Protein AF-A0A1E3QYA3-F1 (afdb_monomer)

Secondary structure (DSSP, 8-state):
-----------TT-PPPPHHHHHHHHHHHHHHHS-S-HHHHHH--S---TTS--S-HHHHHHHHHHHHHHHHHHHHHTTSSS-----HHHHHHHHHHHHHHHHHHS---EEEETTEEEES--SS--HHHHHHHHHHHHTTSPPTTHHHHHHHH-TTTT--TT--HHHHHHHHHHHHHHHHHHHHHHHHHHTS-TT---GGGHHHHHHHHHHHSPPP---BTTB---HHHHHHHHHHHHHHHHHIIIII-GGGTT--HHHHHSTT-HHHHHHH-SSSS----TT----HHHHGGG-TTTS-HHHHHHHHHHHHHHHHHHHHHHHTTGGGGGGS-SS--S-B-TTSPBP-GGGT---

Nearest PDB structures (foldseek):
  8qsk-assembly1_C  TM=2.556E-01  e=1.411E+00  Homo sapiens

pLDDT: mean 81.85, std 11.1, range [29.09, 94.88]

Structure (mmCIF, N/CA/C/O backbone):
data_AF-A0A1E3QYA3-F1
#
_entry.id   AF-A0A1E3QYA3-F1
#
loop_
_atom_site.group_PDB
_atom_site.id
_atom_site.type_symbol
_atom_site.label_atom_id
_atom_site.label_alt_id
_atom_site.label_comp_id
_atom_site.label_asym_id
_atom_site.label_entity_id
_atom_site.label_seq_id
_atom_site.pdbx_PDB_ins_code
_atom_site.Cartn_x
_atom_site.Cartn_y
_atom_site.Cartn_z
_atom_site.occupancy
_atom_site.B_iso_or_equiv
_atom_site.auth_seq_id
_atom_site.auth_comp_id
_atom_site.auth_asym_id
_atom_site.auth_atom_id
_atom_site.pdbx_PDB_model_num
ATOM 1 N N . MET A 1 1 ? -34.308 6.704 -13.894 1.00 30.53 1 MET A N 1
ATOM 2 C CA . MET A 1 1 ? -35.720 6.753 -13.466 1.00 30.53 1 MET A CA 1
ATOM 3 C C . MET A 1 1 ? -35.832 6.020 -12.144 1.00 30.53 1 MET A C 1
ATOM 5 O O . MET A 1 1 ? -36.148 4.839 -12.120 1.00 30.53 1 MET A O 1
ATOM 9 N N . LEU A 1 2 ? -35.460 6.698 -11.061 1.00 29.41 2 LEU A N 1
ATOM 10 C CA . LEU A 1 2 ? -35.880 6.313 -9.719 1.00 29.41 2 LEU A CA 1
ATOM 11 C C . LEU A 1 2 ? -37.209 7.037 -9.514 1.00 29.41 2 LEU A C 1
ATOM 13 O O . LEU A 1 2 ? -37.290 8.228 -9.797 1.00 29.41 2 LEU A O 1
ATOM 17 N N . SER A 1 3 ? -38.254 6.300 -9.162 1.00 29.09 3 SER A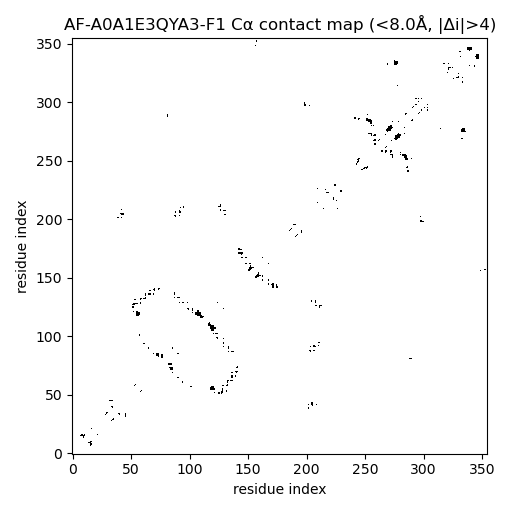 N 1
ATOM 18 C CA . SER A 1 3 ? -39.558 6.865 -8.836 1.00 29.09 3 SER A CA 1
ATOM 19 C C . SER A 1 3 ? -39.412 7.791 -7.630 1.00 29.09 3 SER A C 1
ATOM 21 O O . SER A 1 3 ? -39.028 7.338 -6.552 1.00 29.09 3 SER A O 1
ATOM 23 N N . GLU A 1 4 ? -39.702 9.069 -7.846 1.00 34.81 4 GLU A N 1
ATOM 24 C CA . GLU A 1 4 ? -39.868 10.109 -6.833 1.00 34.81 4 GLU A CA 1
ATOM 25 C C . GLU A 1 4 ? -41.058 9.755 -5.927 1.00 34.81 4 GLU A C 1
ATOM 27 O O . GLU A 1 4 ? -42.182 10.206 -6.133 1.00 34.81 4 GLU A O 1
ATOM 32 N N . GLU A 1 5 ? -40.846 8.919 -4.911 1.00 36.31 5 GLU A N 1
ATOM 33 C CA . GLU A 1 5 ? -41.728 8.949 -3.745 1.00 36.31 5 GLU A CA 1
ATOM 34 C C . GLU A 1 5 ? -41.291 10.120 -2.865 1.00 36.31 5 GLU A C 1
ATOM 36 O O . GLU A 1 5 ? -40.375 10.031 -2.047 1.00 36.31 5 GLU A O 1
ATOM 41 N N . VAL A 1 6 ? -41.943 11.255 -3.116 1.00 40.75 6 VAL A N 1
ATOM 42 C CA . VAL A 1 6 ? -41.795 12.523 -2.405 1.00 40.75 6 VAL A CA 1
ATOM 43 C C . VAL A 1 6 ? -42.142 12.317 -0.930 1.00 40.75 6 VAL A C 1
ATOM 45 O O . VAL A 1 6 ? -43.309 12.245 -0.542 1.00 40.75 6 VAL A O 1
ATOM 48 N N . VAL A 1 7 ? -41.121 12.239 -0.078 1.00 43.78 7 VAL A N 1
ATOM 49 C CA . VAL A 1 7 ? -41.301 12.295 1.376 1.00 43.78 7 VAL A CA 1
ATOM 50 C C . VAL A 1 7 ? -41.541 13.758 1.752 1.00 43.78 7 VAL A C 1
ATOM 52 O O . VAL A 1 7 ? -40.608 14.504 2.040 1.00 43.78 7 VAL A O 1
ATOM 55 N N . SER A 1 8 ? -42.802 14.198 1.721 1.00 42.41 8 SER A N 1
ATOM 56 C CA . SER A 1 8 ? -43.164 15.554 2.143 1.00 42.41 8 SER A CA 1
ATOM 57 C C . SER A 1 8 ? -42.976 15.696 3.660 1.00 42.41 8 SER A C 1
ATOM 59 O O . SER A 1 8 ? -43.765 15.160 4.446 1.00 42.41 8 SER A O 1
ATOM 61 N N . PHE A 1 9 ? -41.940 16.415 4.091 1.00 46.44 9 PHE A N 1
ATOM 62 C CA . PHE A 1 9 ? -41.739 16.745 5.502 1.00 46.44 9 PHE A CA 1
ATOM 63 C C . PHE A 1 9 ? -42.655 17.904 5.908 1.00 46.44 9 PHE A C 1
ATOM 65 O O . PHE A 1 9 ? -42.576 19.004 5.365 1.00 46.44 9 PHE A O 1
ATOM 72 N N . LYS A 1 10 ? -43.536 17.661 6.883 1.00 42.16 10 LYS A N 1
ATOM 73 C CA . LYS A 1 10 ? -44.462 18.668 7.411 1.00 42.16 10 LYS A CA 1
ATOM 74 C C . LYS A 1 10 ? -43.752 19.493 8.489 1.00 42.16 10 LYS A C 1
ATOM 76 O O . LYS A 1 10 ? -43.415 18.958 9.542 1.00 42.16 10 LYS A O 1
ATOM 81 N N . GLY A 1 11 ? -43.512 20.779 8.232 1.00 50.47 11 GLY A N 1
ATOM 82 C CA . GLY A 1 11 ? -42.984 21.701 9.244 1.00 50.47 11 GLY A CA 1
ATOM 83 C C . GLY A 1 11 ? -43.995 21.972 10.369 1.00 50.47 11 GLY A C 1
ATOM 84 O O . GLY A 1 11 ? -45.203 21.832 10.170 1.00 50.47 11 GLY A O 1
ATOM 85 N N . GLU A 1 12 ? -43.519 22.423 11.537 1.00 49.00 12 GLU A N 1
ATOM 86 C CA . GLU A 1 12 ? -44.347 22.728 12.727 1.00 49.00 12 GLU A CA 1
ATOM 87 C C . GLU A 1 12 ? -45.464 23.765 12.480 1.00 49.00 12 GLU A C 1
ATOM 89 O O . GLU A 1 12 ? -46.411 23.848 13.258 1.00 49.00 12 GLU A O 1
ATOM 94 N N . LYS A 1 13 ? -45.393 24.531 11.383 1.00 50.56 13 LYS A N 1
ATOM 95 C CA . LYS A 1 13 ? -46.403 25.526 10.979 1.00 50.56 13 LYS A CA 1
ATOM 96 C C . LYS A 1 13 ? -47.332 25.084 9.842 1.00 50.56 13 LYS A C 1
ATOM 98 O O . LYS A 1 13 ? -48.185 25.859 9.431 1.00 50.56 13 LYS A O 1
ATOM 103 N N . GLY A 1 14 ? -47.206 23.852 9.345 1.00 49.38 14 GLY A N 1
ATOM 104 C CA . GLY A 1 14 ? -48.100 23.317 8.312 1.00 49.38 14 GLY A CA 1
ATOM 105 C C . GLY A 1 14 ? -47.891 23.865 6.894 1.00 49.38 14 GLY A C 1
ATOM 106 O O . GLY A 1 14 ? -48.699 23.553 6.024 1.00 49.38 14 GLY A O 1
ATOM 107 N N . GLU A 1 15 ? -46.827 24.629 6.643 1.00 52.62 15 GLU A N 1
ATOM 108 C CA . GLU A 1 15 ? -46.427 25.049 5.295 1.00 52.62 15 GLU A CA 1
ATOM 109 C C . GLU A 1 15 ? -45.607 23.944 4.615 1.00 52.62 15 GLU A C 1
ATOM 111 O O . GLU A 1 15 ? -44.683 23.381 5.212 1.00 52.62 15 GLU A O 1
ATOM 116 N N . TYR A 1 16 ? -45.969 23.613 3.374 1.00 56.47 16 TYR A N 1
ATOM 117 C CA . TYR A 1 16 ? -45.163 22.754 2.513 1.00 56.47 16 TYR A CA 1
ATOM 118 C C . TYR A 1 16 ? -43.969 23.579 2.033 1.00 56.47 16 TYR A C 1
ATOM 120 O O . TYR A 1 16 ? -44.162 24.602 1.380 1.00 56.47 16 TYR A O 1
ATOM 128 N N . LEU A 1 17 ? -42.753 23.166 2.394 1.00 59.44 17 LEU A N 1
ATOM 129 C CA . LEU A 1 17 ? -41.539 23.779 1.857 1.00 59.44 17 LEU A CA 1
ATOM 130 C C . LEU A 1 17 ? -41.506 23.537 0.345 1.00 59.44 17 LEU A C 1
ATOM 132 O O . LEU A 1 17 ? -41.764 22.415 -0.096 1.00 59.44 17 LEU A O 1
ATOM 136 N N . GLU A 1 18 ? -41.199 24.574 -0.436 1.00 67.75 18 GLU A N 1
ATOM 137 C CA . GLU A 1 18 ? -40.890 24.394 -1.855 1.00 67.75 18 GLU A CA 1
ATOM 138 C C . GLU A 1 18 ? -39.711 23.417 -1.985 1.00 67.75 18 GLU A C 1
ATOM 140 O O . GLU A 1 18 ? -38.803 23.410 -1.150 1.00 67.75 18 GLU A O 1
ATOM 145 N N . GLU A 1 19 ? -39.736 22.569 -3.014 1.00 74.38 19 GLU A N 1
ATOM 146 C CA . GLU A 1 19 ? -38.782 21.465 -3.200 1.00 74.38 19 GLU A CA 1
ATOM 147 C C . GLU A 1 19 ? -37.324 21.942 -3.128 1.00 74.38 19 GLU A C 1
ATOM 149 O O . GLU A 1 19 ? -36.515 21.354 -2.413 1.00 74.38 19 GLU A O 1
ATOM 154 N N . TRP A 1 20 ? -37.028 23.102 -3.726 1.00 77.19 20 TRP A N 1
ATOM 155 C CA . TRP A 1 20 ? -35.702 23.722 -3.677 1.00 77.19 20 TRP A CA 1
ATOM 156 C C . TRP A 1 20 ? -35.283 24.151 -2.263 1.00 77.19 20 TRP A C 1
ATOM 158 O O . TRP A 1 20 ? -34.105 24.077 -1.916 1.00 77.19 20 TRP A O 1
ATOM 168 N N . GLU A 1 21 ? -36.218 24.622 -1.433 1.00 80.69 21 GLU A N 1
ATOM 169 C CA . GLU A 1 21 ? -35.912 25.103 -0.086 1.00 80.69 21 GLU A CA 1
ATOM 170 C C . GLU A 1 21 ? -35.678 23.919 0.857 1.00 80.69 21 GLU A C 1
ATOM 172 O O . GLU A 1 21 ? -34.789 23.960 1.713 1.00 80.69 21 GLU A O 1
ATOM 177 N N . LEU A 1 22 ? -36.442 22.837 0.670 1.00 82.94 22 LEU A N 1
ATOM 178 C CA . LEU A 1 22 ? -36.214 21.574 1.359 1.00 82.94 22 LEU A CA 1
ATOM 179 C C . LEU A 1 22 ? -34.856 20.979 0.972 1.00 82.94 22 LEU A C 1
ATOM 181 O O . LEU A 1 22 ? -34.083 20.641 1.867 1.00 82.94 22 LEU A O 1
ATOM 185 N N . GLU A 1 23 ? -34.548 20.899 -0.325 1.00 81.75 23 GLU A N 1
ATOM 186 C CA . GLU A 1 23 ? -33.257 20.413 -0.823 1.00 81.75 23 GLU A CA 1
ATOM 187 C C . GLU A 1 23 ? -32.096 21.254 -0.289 1.00 81.75 23 GLU A C 1
ATOM 189 O O . GLU A 1 23 ? -31.158 20.702 0.281 1.00 81.75 23 GLU A O 1
ATOM 194 N N . ALA A 1 24 ? -32.185 22.585 -0.361 1.00 83.31 24 ALA A N 1
ATOM 195 C CA . ALA A 1 24 ? -31.137 23.476 0.132 1.00 83.31 24 ALA A CA 1
ATOM 196 C C . ALA A 1 24 ? -30.919 23.344 1.649 1.00 83.31 24 ALA A C 1
ATOM 198 O O . ALA A 1 24 ? -29.779 23.326 2.120 1.00 83.31 24 ALA A O 1
ATOM 199 N N . ARG A 1 25 ? -31.996 23.221 2.438 1.00 85.06 25 ARG A N 1
ATOM 200 C CA . ARG A 1 25 ? -31.898 22.992 3.891 1.00 85.06 25 ARG A CA 1
ATOM 201 C C . ARG A 1 25 ? -31.337 21.609 4.208 1.00 85.06 25 ARG A C 1
ATOM 203 O O . ARG A 1 25 ? -30.572 21.475 5.162 1.00 85.06 25 ARG A O 1
ATOM 210 N N . LEU A 1 26 ? -31.698 20.598 3.421 1.00 83.31 26 LEU A N 1
ATOM 211 C CA . LEU A 1 26 ? -31.215 19.232 3.580 1.00 83.31 26 LEU A CA 1
ATOM 212 C C . LEU A 1 26 ? -29.728 19.136 3.223 1.00 83.31 26 LEU A C 1
ATOM 214 O O . LEU A 1 26 ? -28.959 18.585 4.007 1.00 83.31 26 LEU A O 1
ATOM 218 N N . GLU A 1 27 ? -29.287 19.747 2.123 1.00 82.06 27 GLU A N 1
ATOM 219 C CA . GLU A 1 27 ? -27.867 19.864 1.780 1.00 82.06 27 GLU A CA 1
ATOM 220 C C . GLU A 1 27 ? -27.087 20.657 2.831 1.00 82.06 27 GLU A C 1
ATOM 222 O O . GLU A 1 27 ? -26.024 20.214 3.263 1.00 82.06 27 GLU A O 1
ATOM 227 N N . ALA A 1 28 ? -27.620 21.785 3.312 1.00 82.69 28 ALA A N 1
ATOM 228 C CA . ALA A 1 28 ? -26.979 22.570 4.364 1.00 82.69 28 ALA A CA 1
ATOM 229 C C . ALA A 1 28 ? -26.834 21.772 5.671 1.00 82.69 28 ALA A C 1
ATOM 231 O O . ALA A 1 28 ? -25.772 21.800 6.296 1.00 82.69 28 ALA A O 1
ATOM 232 N N . ALA A 1 29 ? -27.864 21.017 6.066 1.00 83.94 29 ALA A N 1
ATOM 233 C CA . ALA A 1 29 ? -27.802 20.123 7.219 1.00 83.94 29 ALA A CA 1
ATOM 234 C C . ALA A 1 29 ? -26.792 18.984 6.999 1.00 83.94 29 ALA A C 1
ATOM 236 O O . ALA A 1 29 ? -26.007 18.673 7.896 1.00 83.94 29 ALA A O 1
ATOM 237 N N . LEU A 1 30 ? -26.752 18.398 5.798 1.00 80.00 30 LEU A N 1
ATOM 238 C CA . LEU A 1 30 ? -25.764 17.381 5.442 1.00 80.00 30 LEU A CA 1
ATOM 239 C C . LEU A 1 30 ? -24.336 17.930 5.508 1.00 80.00 30 LEU A C 1
ATOM 241 O O . LEU A 1 30 ? -23.471 17.250 6.042 1.00 80.00 30 LEU A O 1
ATOM 245 N N . ILE A 1 31 ? -24.077 19.143 5.022 1.00 77.62 31 ILE A N 1
ATOM 246 C CA . ILE A 1 31 ? -22.747 19.771 5.076 1.00 77.62 31 ILE A CA 1
ATOM 247 C C . ILE A 1 31 ? -22.365 20.154 6.514 1.00 77.62 31 ILE A C 1
ATOM 249 O O . ILE A 1 31 ? -21.192 20.087 6.878 1.00 77.62 31 ILE A O 1
ATOM 253 N N . ALA A 1 32 ? -23.337 20.555 7.340 1.00 81.12 32 ALA A N 1
ATOM 254 C CA . ALA A 1 32 ? -23.090 20.945 8.726 1.00 81.12 32 ALA A CA 1
ATOM 255 C C . ALA A 1 32 ? -22.758 19.748 9.632 1.00 81.12 32 ALA A C 1
ATOM 257 O O . ALA A 1 32 ? -21.876 19.853 10.484 1.00 81.12 32 ALA A O 1
ATOM 258 N N . PHE A 1 33 ? -23.458 18.621 9.460 1.00 81.75 33 PHE A N 1
ATOM 259 C CA . PHE A 1 33 ? -23.318 17.447 10.330 1.00 81.75 33 PHE A CA 1
ATOM 260 C C . PHE A 1 33 ? -22.484 16.312 9.729 1.00 81.75 33 PHE A C 1
ATOM 262 O O . PHE A 1 33 ? -22.014 15.450 10.468 1.00 81.75 33 PHE A O 1
ATOM 269 N N . HIS A 1 34 ? -22.279 16.289 8.412 1.00 81.81 34 HIS A N 1
ATOM 270 C CA . HIS A 1 34 ? -21.519 15.251 7.727 1.00 81.81 34 HIS A CA 1
ATOM 271 C C . HIS A 1 34 ? -20.411 15.834 6.846 1.00 81.81 34 HIS A C 1
ATOM 273 O O . HIS A 1 34 ? -20.386 17.011 6.501 1.00 81.81 34 HIS A O 1
ATOM 279 N N . SER A 1 35 ? -19.474 14.970 6.450 1.00 83.19 35 SER A N 1
ATOM 280 C CA . SER A 1 35 ? -18.454 15.338 5.470 1.00 83.19 35 SER A CA 1
ATOM 281 C C . SER A 1 35 ? -19.105 15.762 4.142 1.00 83.19 35 SER A C 1
ATOM 283 O O . SER A 1 35 ? -20.015 15.066 3.678 1.00 83.19 35 SER A O 1
ATOM 285 N N . PRO A 1 36 ? -18.615 16.829 3.478 1.00 82.06 36 PRO A N 1
ATOM 286 C CA . PRO A 1 36 ? -19.099 17.219 2.152 1.00 82.06 36 PRO A CA 1
ATOM 287 C C . PRO A 1 36 ? -18.856 16.124 1.102 1.00 82.06 36 PRO A C 1
ATOM 289 O O . PRO A 1 36 ? -19.547 16.069 0.089 1.00 82.06 36 PRO A O 1
ATOM 292 N N . TYR A 1 37 ? -17.902 15.222 1.353 1.00 85.00 37 TYR A N 1
ATOM 293 C CA . TYR A 1 37 ? -17.545 14.137 0.449 1.00 85.00 37 TYR A CA 1
ATOM 294 C C . TYR A 1 37 ? -18.430 12.897 0.668 1.00 85.00 37 TYR A C 1
ATOM 296 O O . TYR A 1 37 ? -18.397 12.306 1.758 1.00 85.00 37 TYR A O 1
ATOM 304 N N . PRO A 1 38 ? -19.218 12.463 -0.338 1.00 84.75 38 PRO A N 1
ATOM 305 C CA . PRO A 1 38 ? -20.023 11.239 -0.267 1.00 84.75 38 PRO A CA 1
ATOM 306 C C . PRO A 1 38 ? -19.213 9.988 0.100 1.00 84.75 38 PRO A C 1
ATOM 308 O O . PRO A 1 38 ? -19.678 9.147 0.867 1.00 84.75 38 PRO A O 1
ATOM 311 N N . GLU A 1 39 ? -17.980 9.886 -0.391 1.00 83.81 39 GLU A N 1
ATOM 312 C CA . GLU A 1 39 ? -17.097 8.737 -0.188 1.00 83.81 39 GLU A CA 1
ATOM 313 C C . GLU A 1 39 ? -16.733 8.586 1.291 1.00 83.81 39 GLU A C 1
ATOM 315 O O . GLU A 1 39 ? -16.796 7.489 1.845 1.00 83.81 39 GLU A O 1
ATOM 320 N N . VAL A 1 40 ? -16.446 9.702 1.967 1.00 85.44 40 VAL A N 1
ATOM 321 C CA . VAL A 1 40 ? -16.171 9.720 3.410 1.00 85.44 40 VAL A CA 1
ATOM 322 C C . VAL A 1 40 ? -17.431 9.349 4.196 1.00 85.44 40 VAL A C 1
ATOM 324 O O . VAL A 1 40 ? -17.376 8.509 5.094 1.00 85.44 40 VAL A O 1
ATOM 327 N N . ARG A 1 41 ? -18.593 9.899 3.815 1.00 84.38 41 ARG A N 1
ATOM 328 C CA . ARG A 1 41 ? -19.885 9.576 4.450 1.00 84.38 41 ARG A CA 1
ATOM 329 C C . ARG A 1 41 ? -20.251 8.096 4.346 1.00 84.38 41 ARG A C 1
ATOM 331 O O . ARG A 1 41 ? -20.887 7.567 5.249 1.00 84.38 41 ARG A O 1
ATOM 338 N N . SER A 1 42 ? -19.833 7.423 3.276 1.00 81.75 42 SER A N 1
ATOM 339 C CA . SER A 1 42 ? -20.111 5.996 3.092 1.00 81.75 42 SER A CA 1
ATOM 340 C C . SER A 1 42 ? -19.346 5.091 4.068 1.00 81.75 42 SER A C 1
ATOM 342 O O . SER A 1 42 ? -19.802 3.988 4.373 1.00 81.75 42 SER A O 1
ATOM 344 N N . VAL A 1 43 ? -18.203 5.555 4.592 1.00 84.00 43 VAL A N 1
ATOM 345 C CA . VAL A 1 43 ? -17.310 4.740 5.432 1.00 84.00 43 VAL A CA 1
ATOM 346 C C . VAL A 1 43 ? -17.267 5.193 6.892 1.00 84.00 43 VAL A C 1
ATOM 348 O O . VAL A 1 43 ? -17.077 4.358 7.774 1.00 84.00 43 VAL A O 1
ATOM 351 N N . THR A 1 44 ? -17.521 6.471 7.184 1.00 82.31 44 THR A N 1
ATOM 352 C CA . THR A 1 44 ? -17.494 7.029 8.551 1.00 82.31 44 THR A CA 1
ATOM 353 C C . THR A 1 44 ? -18.873 7.440 9.051 1.00 82.31 44 THR A C 1
ATOM 355 O O . THR A 1 44 ? -19.718 7.855 8.263 1.00 82.31 44 THR A O 1
ATOM 358 N N . ASP A 1 45 ? -19.080 7.372 10.364 1.00 80.81 45 ASP A N 1
ATOM 359 C CA . ASP A 1 45 ? -20.222 8.008 11.025 1.00 80.81 45 ASP A CA 1
ATOM 360 C C . ASP A 1 45 ? -19.791 9.349 11.637 1.00 80.81 45 ASP A C 1
ATOM 362 O O . ASP A 1 45 ? -18.648 9.466 12.080 1.00 80.81 45 ASP A O 1
ATOM 366 N N . PRO A 1 46 ? -20.677 10.359 11.683 1.00 79.06 46 PRO A N 1
ATOM 367 C CA . PRO A 1 46 ? -20.350 11.670 12.249 1.00 79.06 46 PRO A CA 1
ATOM 368 C C . PRO A 1 46 ? -20.331 11.676 13.786 1.00 79.06 46 PRO A C 1
ATOM 370 O O . PRO A 1 46 ? -19.911 12.657 14.392 1.00 79.06 46 PRO A O 1
ATOM 373 N N . TYR A 1 47 ? -20.798 10.597 14.421 1.00 81.19 47 TYR A N 1
ATOM 374 C CA . TYR A 1 47 ? -20.883 10.470 15.871 1.00 81.19 47 TYR A CA 1
ATOM 375 C C . TYR A 1 47 ? -19.776 9.561 16.393 1.00 81.19 47 TYR A C 1
ATOM 377 O O . TYR A 1 47 ? -19.603 8.445 15.898 1.00 81.19 47 TYR A O 1
ATOM 385 N N . ASP A 1 48 ? -19.074 10.028 17.424 1.00 83.69 48 ASP A N 1
ATOM 386 C CA . ASP A 1 48 ? -18.083 9.244 18.153 1.00 83.69 48 ASP A CA 1
ATOM 387 C C . ASP A 1 48 ? -18.534 8.989 19.595 1.00 83.69 48 ASP A C 1
ATOM 389 O O . ASP A 1 48 ? -19.091 9.873 20.245 1.00 83.69 48 ASP A O 1
ATOM 393 N N . ASP A 1 49 ? -18.268 7.783 20.097 1.00 85.94 49 ASP A N 1
ATOM 394 C CA . ASP A 1 49 ? -18.482 7.424 21.500 1.00 85.94 49 ASP A CA 1
ATOM 395 C C . ASP A 1 49 ? -17.134 7.423 22.245 1.00 85.94 49 ASP A C 1
ATOM 397 O O . ASP A 1 49 ? -16.341 6.487 22.074 1.00 85.94 49 ASP A O 1
ATOM 401 N N . PRO A 1 50 ? -16.841 8.440 23.078 1.00 85.81 50 PRO A N 1
ATOM 402 C CA . PRO A 1 50 ? -15.560 8.559 23.772 1.00 85.81 50 PRO A CA 1
ATOM 403 C C . PRO A 1 50 ? -15.360 7.517 24.884 1.00 85.81 50 PRO A C 1
ATOM 405 O O . PRO A 1 50 ? -14.262 7.427 25.427 1.00 85.81 50 PRO A O 1
ATOM 408 N N . THR A 1 51 ? -16.386 6.739 25.241 1.00 85.81 51 THR A N 1
ATOM 409 C CA . THR A 1 51 ? -16.299 5.742 26.320 1.00 85.81 51 THR A CA 1
ATOM 410 C C . THR A 1 51 ? -15.693 4.413 25.868 1.00 85.81 51 THR A C 1
ATOM 412 O O . THR A 1 51 ? -15.221 3.634 26.697 1.00 85.81 51 THR A O 1
ATOM 415 N N . ILE A 1 52 ? -15.668 4.160 24.557 1.00 85.81 52 ILE A N 1
ATOM 416 C CA . ILE A 1 52 ? -15.129 2.926 23.984 1.00 85.81 52 ILE A CA 1
ATOM 417 C C . ILE A 1 52 ? -13.598 2.911 24.141 1.00 85.81 52 ILE A C 1
ATOM 419 O O . ILE A 1 52 ? -12.933 3.831 23.652 1.00 85.81 52 ILE A O 1
ATOM 423 N N . PRO A 1 53 ? -13.014 1.870 24.768 1.00 85.06 53 PRO A N 1
ATOM 424 C CA . PRO A 1 53 ? -11.572 1.781 24.955 1.00 85.06 53 PRO A CA 1
ATOM 425 C C . PRO A 1 53 ? -10.853 1.639 23.608 1.00 85.06 53 PRO A C 1
ATOM 427 O O . PRO A 1 53 ? -11.335 0.965 22.701 1.00 85.06 53 PRO A O 1
ATOM 430 N N . VAL A 1 54 ? -9.685 2.272 23.485 1.00 87.44 54 VAL A N 1
ATOM 431 C CA . VAL A 1 54 ? -8.863 2.263 22.258 1.00 87.44 54 VAL A CA 1
ATOM 432 C C . VAL A 1 54 ? -7.505 1.627 22.531 1.00 87.44 54 VAL A C 1
ATOM 434 O O . VAL A 1 54 ? -7.116 0.662 21.878 1.00 87.44 54 VAL A O 1
ATOM 437 N N . GLU A 1 55 ? -6.803 2.151 23.535 1.00 88.12 55 GLU A N 1
ATOM 438 C CA . GLU A 1 55 ? -5.498 1.666 23.971 1.00 88.12 55 GLU A CA 1
ATOM 439 C C . GLU A 1 55 ? -5.681 0.608 25.057 1.00 88.12 55 GLU A C 1
ATOM 441 O O . GLU A 1 55 ? -5.887 0.910 26.232 1.00 88.12 55 GLU A O 1
ATOM 446 N N . THR A 1 56 ? -5.632 -0.657 24.658 1.00 87.62 56 THR A N 1
ATOM 447 C CA . THR A 1 56 ? -5.767 -1.793 25.573 1.00 87.62 56 THR A CA 1
ATOM 448 C C . THR A 1 56 ? -4.557 -2.702 25.465 1.00 87.62 56 THR A C 1
ATOM 450 O O . THR A 1 56 ? -3.891 -2.756 24.429 1.00 87.62 56 THR A O 1
ATOM 453 N N . PHE A 1 57 ? -4.257 -3.450 26.529 1.00 84.88 57 PHE A N 1
ATOM 454 C CA . PHE A 1 57 ? -3.120 -4.375 26.526 1.00 84.88 57 PHE A CA 1
ATOM 455 C C . PHE A 1 57 ? -3.201 -5.377 25.363 1.00 84.88 57 PHE A C 1
ATOM 457 O O . PHE A 1 57 ? -2.213 -5.597 24.662 1.00 84.88 57 PHE A O 1
ATOM 464 N N . ARG A 1 58 ? -4.397 -5.924 25.096 1.00 85.88 58 ARG A N 1
ATOM 465 C CA . ARG A 1 58 ? -4.625 -6.811 23.947 1.00 85.88 58 ARG A CA 1
ATOM 466 C C . ARG A 1 58 ? -4.334 -6.130 22.608 1.00 85.88 58 ARG A C 1
ATOM 468 O O . ARG A 1 58 ? -3.754 -6.767 21.735 1.00 85.88 58 ARG A O 1
ATOM 475 N N . ALA A 1 59 ? -4.680 -4.850 22.442 1.00 88.12 59 ALA A N 1
ATOM 476 C CA . ALA A 1 59 ? -4.393 -4.115 21.215 1.00 88.12 59 ALA A CA 1
ATOM 477 C C . ALA A 1 59 ? -2.879 -3.956 21.007 1.00 88.12 59 ALA A C 1
ATOM 479 O O . ALA A 1 59 ? -2.393 -4.216 19.910 1.00 88.12 59 ALA A O 1
ATOM 480 N N . TYR A 1 60 ? -2.113 -3.640 22.058 1.00 89.62 60 TYR A N 1
ATOM 481 C CA . TYR A 1 60 ? -0.646 -3.592 21.978 1.00 89.62 60 TYR A CA 1
ATOM 482 C C . TYR A 1 60 ? -0.013 -4.953 21.683 1.00 89.62 60 TYR A C 1
ATOM 484 O O . TYR A 1 60 ? 0.915 -5.028 20.878 1.00 89.62 60 TYR A O 1
ATOM 492 N N . LEU A 1 61 ? -0.532 -6.032 22.278 1.00 86.69 61 LEU A N 1
ATOM 493 C CA . LEU A 1 61 ? -0.090 -7.391 21.965 1.00 86.69 61 LEU A CA 1
ATOM 494 C C . LEU A 1 61 ? -0.310 -7.712 20.478 1.00 86.69 61 LEU A C 1
ATOM 496 O O . LEU A 1 61 ? 0.601 -8.212 19.818 1.00 86.69 61 LEU A O 1
ATOM 500 N N . PHE A 1 62 ? -1.484 -7.369 19.934 1.00 86.44 62 PHE A N 1
ATOM 501 C CA . PHE A 1 62 ? -1.760 -7.515 18.505 1.00 86.44 62 PHE A CA 1
ATOM 502 C C . PHE A 1 62 ? -0.813 -6.693 17.646 1.00 86.44 62 PHE A C 1
ATOM 504 O O . PHE A 1 62 ? -0.262 -7.234 16.692 1.00 86.44 62 PHE A O 1
ATOM 511 N N . ILE A 1 63 ? -0.601 -5.420 17.991 1.00 91.44 63 ILE A N 1
ATOM 512 C CA . ILE A 1 63 ? 0.319 -4.540 17.267 1.00 91.44 63 ILE A CA 1
ATOM 513 C C . ILE A 1 63 ? 1.701 -5.177 17.206 1.00 91.44 63 ILE A C 1
ATOM 515 O O . ILE A 1 63 ? 2.260 -5.280 16.120 1.00 91.44 63 ILE A O 1
ATOM 519 N N . PHE A 1 64 ? 2.236 -5.642 18.335 1.00 90.06 64 PHE A N 1
ATOM 520 C CA . PHE A 1 64 ? 3.573 -6.225 18.390 1.00 90.06 64 PHE A CA 1
ATOM 521 C C . PHE A 1 64 ? 3.698 -7.472 17.502 1.00 90.06 64 PHE A C 1
ATOM 523 O O . PHE A 1 64 ? 4.563 -7.524 16.626 1.00 90.06 64 PHE A O 1
ATOM 530 N N . VAL A 1 65 ? 2.795 -8.444 17.671 1.00 90.19 65 VAL A N 1
ATOM 531 C CA . VAL A 1 65 ? 2.835 -9.715 16.930 1.00 90.19 65 VAL A CA 1
ATOM 532 C C . VAL A 1 65 ? 2.627 -9.494 15.432 1.00 90.19 65 VAL A C 1
ATOM 534 O O . VAL A 1 65 ? 3.412 -9.980 14.616 1.00 90.19 65 VAL A O 1
ATOM 537 N N . TRP A 1 66 ? 1.601 -8.732 15.050 1.00 89.69 66 TRP A N 1
ATOM 538 C CA . TRP A 1 66 ? 1.299 -8.492 13.641 1.00 89.69 66 TRP A CA 1
ATOM 539 C C . TRP A 1 66 ? 2.315 -7.591 12.958 1.00 89.69 66 TRP A C 1
ATOM 541 O O . TRP A 1 66 ? 2.567 -7.783 11.771 1.00 89.69 66 TRP A O 1
ATOM 551 N N . THR A 1 67 ? 2.935 -6.659 13.682 1.00 89.69 67 THR A N 1
ATOM 552 C CA . THR A 1 67 ? 4.042 -5.866 13.140 1.00 89.69 67 THR A CA 1
ATOM 553 C C . THR A 1 67 ? 5.218 -6.771 12.792 1.00 89.69 67 THR A C 1
ATOM 555 O O . THR A 1 67 ? 5.686 -6.735 11.660 1.00 89.69 67 THR A O 1
ATOM 558 N N . MET A 1 68 ? 5.639 -7.658 13.703 1.00 88.50 68 MET A N 1
ATOM 559 C CA . MET A 1 68 ? 6.729 -8.602 13.420 1.00 88.50 68 MET A CA 1
ATOM 560 C C . MET A 1 68 ? 6.434 -9.480 12.196 1.00 88.50 68 MET A C 1
ATOM 562 O O . MET A 1 68 ? 7.287 -9.625 11.320 1.00 88.50 68 MET A O 1
ATOM 566 N N . LEU A 1 69 ? 5.219 -10.031 12.110 1.00 88.25 69 LEU A N 1
ATOM 567 C CA . LEU A 1 69 ? 4.804 -10.870 10.983 1.00 88.25 69 LEU A CA 1
ATOM 568 C C . LEU A 1 69 ? 4.752 -10.085 9.667 1.00 88.25 69 LEU A C 1
ATOM 570 O O . LEU A 1 69 ? 5.312 -10.521 8.663 1.00 88.25 69 LEU A O 1
ATOM 574 N N . THR A 1 70 ? 4.105 -8.919 9.669 1.00 86.00 70 THR A N 1
ATOM 575 C CA . THR A 1 70 ? 3.887 -8.122 8.454 1.00 86.00 70 THR A CA 1
ATOM 576 C C . THR A 1 70 ? 5.202 -7.562 7.926 1.00 86.00 70 THR A C 1
ATOM 578 O O . THR A 1 70 ? 5.469 -7.673 6.732 1.00 86.00 70 THR A O 1
ATOM 581 N N . THR A 1 71 ? 6.063 -7.028 8.800 1.00 86.06 71 THR A N 1
ATOM 582 C CA . THR A 1 71 ? 7.392 -6.540 8.411 1.00 86.06 71 THR A CA 1
ATOM 583 C C . THR A 1 71 ? 8.272 -7.681 7.891 1.00 86.06 71 THR A C 1
ATOM 585 O O . THR A 1 71 ? 8.963 -7.493 6.894 1.00 86.06 71 THR A O 1
ATOM 588 N N . GLY A 1 72 ? 8.208 -8.875 8.497 1.00 85.94 72 GLY A N 1
ATOM 589 C CA . GLY A 1 72 ? 8.946 -10.051 8.023 1.00 85.94 72 GLY A CA 1
ATOM 590 C C . GLY A 1 72 ? 8.516 -10.514 6.627 1.00 85.94 72 GLY A C 1
ATOM 591 O O . GLY A 1 72 ? 9.362 -10.717 5.758 1.00 85.94 72 GLY A O 1
ATOM 592 N N . ILE A 1 73 ? 7.203 -10.622 6.386 1.00 84.62 73 ILE A N 1
ATOM 593 C CA . ILE A 1 73 ? 6.645 -10.953 5.063 1.00 84.62 73 ILE A CA 1
ATOM 594 C C . ILE A 1 73 ? 7.053 -9.894 4.038 1.00 84.62 73 ILE A C 1
ATOM 596 O O . ILE A 1 73 ? 7.497 -10.228 2.940 1.00 84.62 73 ILE A O 1
ATOM 600 N N . TYR A 1 74 ? 6.914 -8.620 4.406 1.00 81.12 74 TYR A N 1
ATOM 601 C CA . TYR A 1 74 ? 7.224 -7.511 3.522 1.00 81.12 74 TYR A CA 1
ATOM 602 C C . TYR A 1 74 ? 8.694 -7.529 3.101 1.00 81.12 74 TYR A C 1
ATOM 604 O O . TYR A 1 74 ? 8.964 -7.516 1.907 1.00 81.12 74 TYR A O 1
ATOM 612 N N . GLU A 1 75 ? 9.635 -7.644 4.042 1.00 81.50 75 GLU A N 1
ATOM 613 C CA . GLU A 1 75 ? 11.071 -7.671 3.737 1.00 81.50 75 GLU A CA 1
ATOM 614 C C . GLU A 1 75 ? 11.466 -8.893 2.887 1.00 81.50 75 GLU A C 1
ATOM 616 O O . GLU A 1 75 ? 12.269 -8.774 1.958 1.00 81.50 75 GLU A O 1
ATOM 621 N N . PHE A 1 76 ? 10.846 -10.051 3.142 1.00 83.25 76 PHE A N 1
ATOM 622 C CA . PHE A 1 76 ? 11.096 -11.275 2.381 1.00 83.25 76 PHE A CA 1
ATOM 623 C C . PHE A 1 76 ? 10.682 -11.149 0.907 1.00 83.25 76 PHE A C 1
ATOM 625 O O . PHE A 1 76 ? 11.456 -11.483 0.011 1.00 83.25 76 PHE A O 1
ATOM 632 N N . PHE A 1 77 ? 9.475 -10.643 0.634 1.00 79.75 77 PHE A N 1
ATOM 633 C CA . PHE A 1 77 ? 8.959 -10.539 -0.736 1.00 79.75 77 PHE A CA 1
ATOM 634 C C . PHE A 1 77 ? 9.367 -9.253 -1.466 1.00 79.75 77 PHE A C 1
ATOM 636 O O . PHE A 1 77 ? 9.169 -9.161 -2.680 1.00 79.75 77 PHE A O 1
ATOM 643 N N . ARG A 1 78 ? 9.970 -8.282 -0.766 1.00 76.25 78 ARG A N 1
ATOM 644 C CA . ARG A 1 78 ? 10.345 -6.972 -1.326 1.00 76.25 78 ARG A CA 1
ATOM 645 C C . ARG A 1 78 ? 11.300 -7.052 -2.512 1.00 76.25 78 ARG A C 1
ATOM 647 O O . ARG A 1 78 ? 11.241 -6.214 -3.401 1.00 76.25 78 ARG A O 1
ATOM 654 N N . HIS A 1 79 ? 12.179 -8.050 -2.511 1.00 75.19 79 HIS A N 1
ATOM 655 C CA . HIS A 1 79 ? 13.255 -8.206 -3.493 1.00 75.19 79 HIS A CA 1
ATOM 656 C C . HIS A 1 79 ? 12.803 -8.905 -4.784 1.00 75.19 79 HIS A C 1
ATOM 658 O O . HIS A 1 79 ? 13.584 -9.056 -5.723 1.00 75.19 79 HIS A O 1
ATOM 664 N N . ARG A 1 80 ? 11.542 -9.347 -4.849 1.00 73.75 80 ARG A N 1
ATOM 665 C CA . ARG A 1 80 ? 10.968 -9.984 -6.034 1.00 73.75 80 ARG A CA 1
ATOM 666 C C . ARG A 1 80 ? 10.547 -8.925 -7.056 1.00 73.75 80 ARG A C 1
ATOM 668 O O . ARG A 1 80 ? 9.905 -7.941 -6.699 1.00 73.75 80 ARG A O 1
ATOM 675 N N . GLN A 1 81 ? 10.849 -9.149 -8.339 1.00 63.88 81 GLN A N 1
ATOM 676 C CA . GLN A 1 81 ? 10.327 -8.299 -9.409 1.00 63.88 81 GLN A CA 1
ATOM 677 C C . GLN A 1 81 ? 8.847 -8.617 -9.672 1.00 63.88 81 GLN A C 1
ATOM 679 O O . GLN A 1 81 ? 8.460 -9.766 -9.885 1.00 63.88 81 GLN A O 1
ATOM 684 N N . SER A 1 82 ? 8.065 -7.537 -9.607 1.00 66.62 82 SER A N 1
ATOM 685 C CA . SER A 1 82 ? 6.760 -7.403 -8.946 1.00 66.62 82 SER A CA 1
ATOM 686 C C . SER A 1 82 ? 6.775 -7.852 -7.477 1.00 66.62 82 SER A C 1
ATOM 688 O O . SER A 1 82 ? 6.691 -9.041 -7.156 1.00 66.62 82 SER A O 1
ATOM 690 N N . ALA A 1 83 ? 6.932 -6.872 -6.581 1.00 65.88 83 ALA A N 1
ATOM 691 C CA . ALA A 1 83 ? 6.990 -7.098 -5.144 1.00 65.88 83 ALA A CA 1
ATOM 692 C C . ALA A 1 83 ? 5.606 -7.494 -4.625 1.00 65.88 83 ALA A C 1
ATOM 694 O O . ALA A 1 83 ? 4.613 -6.810 -4.874 1.00 65.88 83 ALA A O 1
ATOM 695 N N . ILE A 1 84 ? 5.547 -8.582 -3.862 1.00 72.00 84 ILE A N 1
ATOM 696 C CA . ILE A 1 84 ? 4.320 -8.982 -3.174 1.00 72.00 84 ILE A CA 1
ATOM 697 C C . ILE A 1 84 ? 4.312 -8.278 -1.823 1.00 72.00 84 ILE A C 1
ATOM 699 O O . ILE A 1 84 ? 5.265 -8.378 -1.052 1.00 72.00 84 ILE A O 1
ATOM 703 N N . SER A 1 85 ? 3.230 -7.569 -1.528 1.00 73.38 85 SER A N 1
ATOM 704 C CA . SER A 1 85 ? 3.016 -6.948 -0.225 1.00 73.38 85 SER A CA 1
ATOM 705 C C . SER A 1 85 ? 1.710 -7.449 0.369 1.00 73.38 85 SER A C 1
ATOM 707 O O . SER A 1 85 ? 0.791 -7.824 -0.358 1.00 73.38 85 SER A O 1
ATOM 709 N N . LEU A 1 86 ? 1.645 -7.491 1.699 1.00 77.88 86 LEU A N 1
ATOM 710 C CA . LEU A 1 86 ? 0.417 -7.803 2.412 1.00 77.88 86 LEU A CA 1
ATOM 711 C C . LEU A 1 86 ? -0.305 -6.483 2.712 1.00 77.88 86 LEU A C 1
ATOM 713 O O . LEU A 1 86 ? 0.158 -5.734 3.576 1.00 77.88 86 LEU A O 1
ATOM 717 N N . PRO A 1 87 ? -1.395 -6.154 2.002 1.00 79.75 87 PRO A N 1
ATOM 718 C CA . PRO A 1 87 ? -2.084 -4.897 2.224 1.00 79.75 87 PRO A CA 1
ATOM 719 C C . PRO A 1 87 ? -2.797 -4.899 3.585 1.00 79.75 87 PRO A C 1
ATOM 721 O O . PRO A 1 87 ? -3.264 -5.927 4.084 1.00 79.75 87 PRO A O 1
ATOM 724 N N . THR A 1 88 ? -2.884 -3.716 4.195 1.00 83.19 88 THR A N 1
ATOM 725 C CA . THR A 1 88 ? -3.398 -3.498 5.559 1.00 83.19 88 THR A CA 1
ATOM 726 C C . THR A 1 88 ? -4.806 -4.061 5.778 1.00 83.19 88 THR A C 1
ATOM 728 O O . THR A 1 88 ? -5.120 -4.565 6.855 1.00 83.19 88 THR A O 1
ATOM 731 N N . ASN A 1 89 ? -5.653 -4.018 4.751 1.00 83.25 89 ASN A N 1
ATOM 732 C CA . ASN A 1 89 ? -7.011 -4.560 4.774 1.00 83.25 89 ASN A CA 1
ATOM 733 C C . ASN A 1 89 ? -7.040 -6.087 5.010 1.00 83.25 89 ASN A C 1
ATOM 735 O O . ASN A 1 89 ? -7.876 -6.580 5.764 1.00 83.25 89 ASN A O 1
ATOM 739 N N . VAL A 1 90 ? -6.104 -6.847 4.433 1.00 82.94 90 VAL A N 1
ATOM 740 C CA . VAL A 1 90 ? -6.011 -8.300 4.652 1.00 82.94 90 VAL A CA 1
ATOM 741 C C . VAL A 1 90 ? -5.587 -8.595 6.086 1.00 82.94 90 VAL A C 1
ATOM 743 O O . VAL A 1 90 ? -6.184 -9.449 6.739 1.00 82.94 90 VAL A O 1
ATOM 746 N N . VAL A 1 91 ? -4.609 -7.848 6.610 1.00 86.88 91 VAL A N 1
ATOM 747 C CA . VAL A 1 91 ? -4.188 -7.980 8.013 1.00 86.88 91 VAL A CA 1
ATOM 748 C C . VAL A 1 91 ? -5.367 -7.723 8.948 1.00 86.88 91 VAL A C 1
ATOM 750 O O . VAL A 1 91 ? -5.644 -8.521 9.839 1.00 86.88 91 VAL A O 1
ATOM 753 N N . GLN A 1 92 ? -6.132 -6.668 8.686 1.00 88.31 92 GLN A N 1
ATOM 754 C CA . GLN A 1 92 ? -7.322 -6.322 9.451 1.00 88.31 92 GLN A CA 1
ATOM 755 C C . GLN A 1 92 ? -8.400 -7.418 9.430 1.00 88.31 92 GLN A C 1
ATOM 757 O O . GLN A 1 92 ? -9.024 -7.692 10.457 1.00 88.31 92 GLN A O 1
ATOM 762 N N . MET A 1 93 ? -8.600 -8.071 8.283 1.00 85.94 93 MET A N 1
ATOM 763 C CA . MET A 1 93 ? -9.525 -9.197 8.162 1.00 85.94 93 MET A CA 1
ATOM 764 C C . MET A 1 93 ? -9.097 -10.390 9.025 1.00 85.94 93 MET A C 1
ATOM 766 O O . MET A 1 93 ? -9.944 -11.024 9.649 1.00 85.94 93 MET A O 1
ATOM 770 N N . LEU A 1 94 ? -7.796 -10.680 9.093 1.00 87.69 94 LEU A N 1
ATOM 771 C CA . LEU A 1 94 ? -7.248 -11.757 9.924 1.00 87.69 94 LEU A CA 1
ATOM 772 C C . LEU A 1 94 ? -7.222 -11.393 11.416 1.00 87.69 94 LEU A C 1
ATOM 774 O O . LEU A 1 94 ? -7.368 -12.265 12.273 1.00 87.69 94 LEU A O 1
ATOM 778 N N . MET A 1 95 ? -7.071 -10.108 11.735 1.00 87.62 95 MET A N 1
ATOM 779 C CA . MET A 1 95 ? -7.100 -9.611 13.107 1.00 87.62 95 MET A CA 1
ATOM 780 C C . MET A 1 95 ? -8.476 -9.739 13.750 1.00 87.62 95 MET A C 1
ATOM 782 O O . MET A 1 95 ? -8.536 -10.065 14.928 1.00 87.62 95 MET A O 1
ATOM 786 N N . TYR A 1 96 ? -9.567 -9.522 13.012 1.00 87.06 96 TYR A N 1
ATOM 787 C CA . TYR A 1 96 ? -10.926 -9.591 13.559 1.00 87.06 96 TYR A CA 1
ATOM 788 C C . TYR A 1 96 ? -11.252 -10.918 14.286 1.00 87.06 96 TYR A C 1
ATOM 790 O O . TYR A 1 96 ? -11.586 -10.873 15.473 1.00 87.06 96 TYR A O 1
ATOM 798 N N . PRO A 1 97 ? -11.131 -12.109 13.658 1.00 86.75 97 PRO A N 1
ATOM 799 C CA . PRO A 1 97 ? -11.462 -13.368 14.326 1.00 86.75 97 PRO A CA 1
ATOM 800 C C . PRO A 1 97 ? -10.524 -13.665 15.502 1.00 86.75 97 PRO A C 1
ATOM 802 O O . PRO A 1 97 ? -10.976 -14.159 16.535 1.00 86.75 97 PRO A O 1
ATOM 805 N N . LEU A 1 98 ? -9.235 -13.326 15.384 1.00 86.12 98 LEU A N 1
ATOM 806 C CA . LEU A 1 98 ? -8.272 -13.492 16.475 1.00 86.12 98 LEU A CA 1
ATOM 807 C C . LEU A 1 98 ? -8.555 -12.532 17.635 1.00 86.12 98 LEU A C 1
ATOM 809 O O . LEU A 1 98 ? -8.452 -12.931 18.788 1.00 86.12 98 LEU A O 1
ATOM 813 N N . GLY A 1 99 ? -8.935 -11.289 17.344 1.00 85.00 99 GLY A N 1
ATOM 814 C CA . GLY A 1 99 ? -9.313 -10.265 18.317 1.00 85.00 99 GLY A CA 1
ATOM 815 C C . GLY A 1 99 ? -10.502 -10.688 19.152 1.00 85.00 99 GLY A C 1
ATOM 816 O O . GLY A 1 99 ? -10.450 -10.657 20.381 1.00 85.00 99 GLY A O 1
ATOM 817 N N . THR A 1 100 ? -11.529 -11.190 18.476 1.00 85.00 100 THR A N 1
ATOM 818 C CA . THR A 1 100 ? -12.714 -11.757 19.110 1.00 85.00 100 THR A CA 1
ATOM 819 C C . THR A 1 100 ? -12.357 -12.979 19.959 1.00 85.00 100 THR A C 1
ATOM 821 O O . THR A 1 100 ? -12.727 -13.041 21.128 1.00 85.00 100 THR A O 1
ATOM 824 N N . LEU A 1 101 ? -11.561 -13.916 19.433 1.00 85.88 101 LEU A N 1
ATOM 825 C CA . LEU A 1 101 ? -11.127 -15.112 20.165 1.00 85.88 101 LEU A CA 1
ATOM 826 C C . LEU A 1 101 ? -10.295 -14.773 21.413 1.00 85.88 101 LEU A C 1
ATOM 828 O O . LEU A 1 101 ? -10.529 -15.332 22.481 1.00 85.88 101 LEU A O 1
ATOM 832 N N . ILE A 1 102 ? -9.367 -13.822 21.316 1.00 83.31 102 ILE A N 1
ATOM 833 C CA . ILE A 1 102 ? -8.558 -13.370 22.453 1.00 83.31 102 ILE A CA 1
ATOM 834 C C . ILE A 1 102 ? -9.419 -12.636 23.488 1.00 83.31 102 ILE A C 1
ATOM 836 O O . ILE A 1 102 ? -9.192 -12.804 24.684 1.00 83.31 102 ILE A O 1
ATOM 840 N N . ALA A 1 103 ? -10.436 -11.883 23.062 1.00 84.19 103 ALA A N 1
ATOM 841 C CA . ALA A 1 103 ? -11.394 -11.276 23.983 1.00 84.19 103 ALA A CA 1
ATOM 842 C C . ALA A 1 103 ? -12.207 -12.321 24.768 1.00 84.19 103 ALA A C 1
ATOM 844 O O . ALA A 1 103 ? -12.545 -12.066 25.922 1.00 84.19 103 ALA A O 1
ATOM 845 N N . TYR A 1 104 ? -12.473 -13.496 24.187 1.00 82.38 104 TYR A N 1
ATOM 846 C CA . TYR A 1 104 ? -13.100 -14.618 24.897 1.00 82.38 104 TYR A CA 1
ATOM 847 C C . TYR A 1 104 ? -12.130 -15.392 25.803 1.00 82.38 104 TYR A C 1
ATOM 849 O O . TYR A 1 104 ? -12.553 -15.912 26.832 1.00 82.38 104 TYR A O 1
ATOM 857 N N . LEU A 1 105 ? -10.848 -15.492 25.434 1.00 82.94 105 LEU A N 1
ATOM 858 C CA . LEU A 1 105 ? -9.858 -16.287 26.173 1.00 82.94 105 LEU A CA 1
ATOM 859 C C . LEU A 1 105 ? -9.170 -15.529 27.317 1.00 82.94 105 LEU A C 1
ATOM 861 O O . LEU A 1 105 ? -8.761 -16.155 28.295 1.00 82.94 105 LEU A O 1
ATOM 865 N N . LEU A 1 106 ? -8.989 -14.210 27.203 1.00 81.81 106 LEU A N 1
ATOM 866 C CA . LEU A 1 106 ? -8.285 -13.433 28.223 1.00 81.81 106 LEU A CA 1
ATOM 867 C C . LEU A 1 106 ? -9.157 -13.225 29.472 1.00 81.81 106 LEU A C 1
ATOM 869 O O . LEU A 1 106 ? -10.286 -12.742 29.355 1.00 81.81 106 LEU A O 1
ATOM 873 N N . PRO A 1 107 ? -8.630 -13.489 30.680 1.00 78.56 107 PRO A N 1
ATOM 874 C CA . PRO A 1 107 ? -9.340 -13.174 31.913 1.00 78.56 107 PRO A CA 1
ATOM 875 C C . PRO A 1 107 ? -9.458 -11.652 32.110 1.00 78.56 107 PRO A C 1
ATOM 877 O O . PRO A 1 107 ? -8.516 -10.909 31.821 1.00 78.56 107 PRO A O 1
ATOM 880 N N . ASP A 1 108 ? -10.592 -11.186 32.649 1.00 75.19 108 ASP A N 1
ATOM 881 C CA . ASP A 1 108 ? -10.778 -9.794 33.102 1.00 75.19 108 ASP A CA 1
ATOM 882 C C . ASP A 1 108 ? -10.015 -9.560 34.414 1.00 75.19 108 ASP A C 1
ATOM 884 O O . ASP A 1 108 ? -10.574 -9.476 35.509 1.00 75.19 108 ASP A O 1
ATOM 888 N N . TRP A 1 109 ? -8.692 -9.517 34.300 1.00 73.50 109 TRP A N 1
ATOM 889 C CA . TRP A 1 109 ? -7.796 -9.205 35.399 1.00 73.50 109 TRP A CA 1
ATOM 890 C C . TRP A 1 109 ? -7.177 -7.827 35.193 1.00 73.50 109 TRP A C 1
ATOM 892 O O . TRP A 1 109 ? -6.769 -7.471 34.087 1.00 73.50 109 TRP A O 1
ATOM 902 N N . GLY A 1 110 ? -7.103 -7.035 36.258 1.00 76.19 110 GLY A N 1
ATOM 903 C CA . GLY A 1 110 ? -6.616 -5.667 36.177 1.00 76.19 110 GLY A CA 1
ATOM 904 C C . GLY A 1 110 ? -6.271 -5.058 37.522 1.00 76.19 110 GLY A C 1
ATOM 905 O O . GLY A 1 110 ? -6.696 -5.543 38.570 1.00 76.19 110 GLY A O 1
ATOM 906 N N . PHE A 1 111 ? -5.532 -3.953 37.470 1.00 77.06 111 PHE A N 1
ATOM 907 C CA . PHE A 1 111 ? -5.144 -3.166 38.633 1.00 77.06 111 PHE A CA 1
ATOM 908 C C . PHE A 1 111 ? -5.781 -1.783 38.580 1.00 77.06 111 PHE A C 1
ATOM 910 O O . PHE A 1 111 ? -5.803 -1.130 37.537 1.00 77.06 111 PHE A O 1
ATOM 917 N N . THR A 1 112 ? -6.264 -1.303 39.722 1.00 77.94 112 THR A N 1
ATOM 918 C CA . THR A 1 112 ? -6.792 0.057 39.840 1.00 77.94 112 THR A CA 1
ATOM 919 C C . THR A 1 112 ? -5.696 0.975 40.361 1.00 77.94 112 THR A C 1
ATOM 921 O O . THR A 1 112 ? -5.258 0.836 41.501 1.00 77.94 112 THR A O 1
ATOM 924 N N . ILE A 1 113 ? -5.255 1.929 39.538 1.00 73.31 113 ILE A N 1
ATOM 925 C CA . ILE A 1 113 ? -4.253 2.935 39.914 1.00 73.31 113 ILE A CA 1
ATOM 926 C C . ILE A 1 113 ? -4.909 4.313 39.828 1.00 73.31 113 ILE A C 1
ATOM 928 O O . ILE A 1 113 ? -5.446 4.68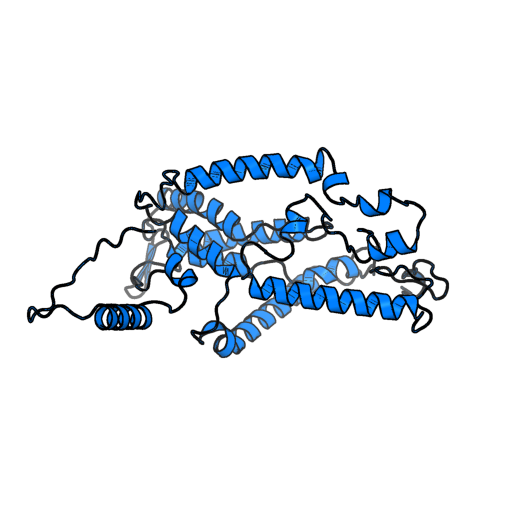6 38.788 1.00 73.31 113 ILE A O 1
ATOM 932 N N . LYS A 1 114 ? -4.873 5.079 40.929 1.00 68.56 114 LYS A N 1
ATOM 933 C CA . LYS A 1 114 ? -5.455 6.437 41.028 1.00 68.56 114 LYS A CA 1
ATOM 934 C C . LYS A 1 114 ? -6.915 6.530 40.536 1.00 68.56 114 LYS A C 1
ATOM 936 O O . LYS A 1 114 ? -7.287 7.481 39.858 1.00 68.56 114 LYS A O 1
ATOM 941 N N . GLY A 1 115 ? -7.739 5.533 40.865 1.00 69.50 115 GLY A N 1
ATOM 942 C CA . GLY A 1 115 ? -9.166 5.509 40.513 1.00 69.50 115 GLY A CA 1
ATOM 943 C C . GLY A 1 115 ? -9.487 5.084 39.075 1.00 69.50 115 GLY A C 1
ATOM 944 O O . GLY A 1 115 ? -10.660 4.946 38.753 1.00 69.50 115 GLY A O 1
ATOM 945 N N . GLN A 1 116 ? -8.480 4.822 38.233 1.00 70.06 116 GLN A N 1
ATOM 946 C CA . GLN A 1 116 ? -8.654 4.256 36.891 1.00 70.06 116 GLN A CA 1
ATOM 947 C C . GLN A 1 116 ? -8.312 2.759 36.908 1.00 70.06 116 GLN A C 1
ATOM 949 O O . GLN A 1 116 ? -7.248 2.364 37.397 1.00 70.06 116 GLN A O 1
ATOM 954 N N . ARG A 1 117 ? -9.229 1.917 36.414 1.00 72.94 117 ARG A N 1
ATOM 955 C CA . ARG A 1 117 ? -9.048 0.458 36.327 1.00 72.94 117 ARG A CA 1
ATOM 956 C C . ARG A 1 117 ? -8.330 0.114 35.023 1.00 72.94 117 ARG A C 1
ATOM 958 O O . ARG A 1 117 ? -8.915 0.214 33.952 1.00 72.94 117 ARG A O 1
ATOM 965 N N . TYR A 1 118 ? -7.088 -0.346 35.124 1.00 74.81 118 TYR A N 1
ATOM 966 C CA . TYR A 1 118 ? -6.332 -0.891 34.000 1.00 74.81 118 TYR A CA 1
ATOM 967 C C . TYR A 1 118 ? -6.547 -2.399 33.958 1.00 74.81 118 TYR A C 1
ATOM 969 O O . TYR A 1 118 ? -5.937 -3.140 34.728 1.00 74.81 118 TYR A O 1
ATOM 977 N N . THR A 1 119 ? -7.454 -2.848 33.095 1.00 78.50 119 THR A N 1
ATOM 978 C CA . THR A 1 119 ? -7.721 -4.272 32.870 1.00 78.50 119 THR A CA 1
ATOM 979 C C . THR A 1 119 ? -7.061 -4.769 31.589 1.00 78.50 119 THR A C 1
ATOM 981 O O . THR A 1 119 ? -6.941 -4.043 30.601 1.00 78.50 119 THR A O 1
ATOM 984 N N . ILE A 1 120 ? -6.622 -6.025 31.625 1.00 75.88 120 ILE A N 1
ATOM 985 C CA . ILE A 1 120 ? -6.111 -6.767 30.474 1.00 75.88 120 ILE A CA 1
ATOM 986 C C . ILE A 1 120 ? -7.229 -7.000 29.449 1.00 75.88 120 ILE A C 1
ATOM 988 O O . ILE A 1 120 ? -6.963 -6.988 28.244 1.00 75.88 120 ILE A O 1
ATOM 992 N N . ASN A 1 121 ? -8.473 -7.169 29.913 1.00 82.06 121 ASN A N 1
ATOM 993 C CA . ASN A 1 121 ? -9.633 -7.417 29.066 1.00 82.06 121 ASN A CA 1
ATOM 994 C C . ASN A 1 121 ? -10.813 -6.504 29.456 1.00 82.06 121 ASN A C 1
ATOM 996 O O . ASN A 1 121 ? -11.621 -6.877 30.304 1.00 82.06 121 ASN A O 1
ATOM 1000 N N . PRO A 1 122 ? -10.937 -5.312 28.844 1.00 76.62 122 PRO A N 1
ATOM 1001 C CA . PRO A 1 122 ? -11.969 -4.337 29.205 1.00 76.62 122 PRO A CA 1
ATOM 1002 C C . PRO A 1 122 ? -13.380 -4.676 28.718 1.00 76.62 122 PRO A C 1
ATOM 1004 O O . PRO A 1 122 ? -14.305 -3.922 29.008 1.00 76.62 122 PRO A O 1
ATOM 1007 N N . GLY A 1 123 ? -13.568 -5.783 27.994 1.00 80.50 123 GLY A N 1
ATOM 1008 C CA . GLY A 1 123 ? -14.873 -6.206 27.491 1.00 80.50 123 GLY A CA 1
ATOM 1009 C C . GLY A 1 123 ? -14.804 -6.759 26.066 1.00 80.50 123 GLY A C 1
ATOM 1010 O O . GLY A 1 123 ? -13.747 -7.228 25.646 1.00 80.50 123 GLY A O 1
ATOM 1011 N N . PRO A 1 124 ? -15.900 -6.713 25.291 1.00 84.31 124 PRO A N 1
ATOM 1012 C CA . PRO A 1 124 ? -15.923 -7.176 23.901 1.00 84.31 124 PRO A CA 1
ATOM 1013 C C . PRO A 1 124 ? -14.854 -6.493 23.041 1.00 84.31 124 PRO A C 1
ATOM 1015 O O . PRO A 1 124 ? -14.479 -5.353 23.312 1.00 84.31 124 PRO A O 1
ATOM 1018 N N . TYR A 1 125 ? -14.341 -7.180 22.018 1.00 85.38 125 TYR A N 1
ATOM 1019 C CA . TYR A 1 125 ? -13.398 -6.581 21.071 1.00 85.38 125 TYR A CA 1
ATOM 1020 C C . TYR A 1 125 ? -14.108 -5.523 20.222 1.00 85.38 125 TYR A C 1
ATOM 1022 O O . TYR A 1 125 ? -15.150 -5.801 19.632 1.00 85.38 125 TYR A O 1
ATOM 1030 N N . THR A 1 126 ? -13.573 -4.302 20.196 1.00 87.62 126 THR A N 1
ATOM 1031 C CA . THR A 1 126 ? -14.258 -3.152 19.591 1.00 87.62 126 THR A CA 1
ATOM 1032 C C . THR A 1 126 ? -13.613 -2.701 18.281 1.00 87.62 126 THR A C 1
ATOM 1034 O O . THR A 1 126 ? -12.418 -2.894 18.039 1.00 87.62 126 THR A O 1
ATOM 1037 N N . TYR A 1 127 ? -14.395 -2.019 17.438 1.00 87.38 127 TYR A N 1
ATOM 1038 C CA . TYR A 1 127 ? -13.908 -1.457 16.173 1.00 87.38 127 TYR A CA 1
ATOM 1039 C C . TYR A 1 127 ? -12.776 -0.435 16.359 1.00 87.38 127 TYR A C 1
ATOM 1041 O O . TYR A 1 127 ? -11.922 -0.303 15.479 1.00 87.38 127 TYR A O 1
ATOM 1049 N N . LYS A 1 128 ? -12.744 0.277 17.499 1.00 89.56 128 LYS A N 1
ATOM 1050 C CA . LYS A 1 128 ? -11.698 1.260 17.809 1.00 89.56 128 LYS A CA 1
ATOM 1051 C C . LYS A 1 128 ? -10.364 0.594 18.116 1.00 89.56 128 LYS A C 1
ATOM 1053 O O . LYS A 1 128 ? -9.353 1.020 17.568 1.00 89.56 128 LYS A O 1
ATOM 1058 N N . GLU A 1 129 ? -10.356 -0.470 18.915 1.00 90.25 129 GLU A N 1
ATOM 1059 C CA . GLU A 1 129 ? -9.134 -1.239 19.188 1.00 90.25 129 GLU A CA 1
ATOM 1060 C C . GLU A 1 129 ? -8.588 -1.893 17.921 1.00 90.25 129 GLU A C 1
ATOM 1062 O O . GLU A 1 129 ? -7.380 -1.866 17.679 1.00 90.25 129 GLU A O 1
ATOM 1067 N N . GLN A 1 130 ? -9.473 -2.434 17.075 1.00 90.94 130 GLN A N 1
ATOM 1068 C CA . GLN A 1 130 ? -9.071 -2.962 15.774 1.00 90.94 130 GLN A CA 1
ATOM 1069 C C . GLN A 1 130 ? -8.502 -1.868 14.875 1.00 90.94 130 GLN A C 1
ATOM 1071 O O . GLN A 1 130 ? -7.462 -2.084 14.251 1.00 90.94 130 GLN A O 1
ATOM 1076 N N . MET A 1 131 ? -9.132 -0.688 14.820 1.00 90.75 131 MET A N 1
ATOM 1077 C CA . MET A 1 131 ? -8.621 0.423 14.013 1.00 90.75 131 MET A CA 1
ATOM 1078 C C . MET A 1 131 ? -7.255 0.889 14.508 1.00 90.75 131 MET A C 1
ATOM 1080 O O . MET A 1 131 ? -6.343 1.064 13.705 1.00 90.75 131 MET A O 1
ATOM 1084 N N . PHE A 1 132 ? -7.110 1.062 15.821 1.00 91.88 132 PHE A N 1
ATOM 1085 C CA . PHE A 1 132 ? -5.865 1.480 16.452 1.00 91.88 132 PHE A CA 1
ATOM 1086 C C . PHE A 1 132 ? -4.723 0.529 16.098 1.00 91.88 132 PHE A C 1
ATOM 1088 O O . PHE A 1 132 ? -3.701 0.960 15.564 1.00 91.88 132 PHE A O 1
ATOM 1095 N N . ALA A 1 133 ? -4.941 -0.775 16.281 1.00 91.56 133 ALA A N 1
ATOM 1096 C CA . ALA A 1 133 ? -3.937 -1.766 15.939 1.00 91.56 133 ALA A CA 1
ATOM 1097 C C . ALA A 1 133 ? -3.621 -1.785 14.432 1.00 91.56 133 ALA A C 1
ATOM 1099 O O . ALA A 1 133 ? -2.452 -1.818 14.049 1.00 91.56 133 ALA A O 1
ATOM 1100 N N . THR A 1 134 ? -4.642 -1.662 13.578 1.00 90.62 134 THR A N 1
ATOM 1101 C CA . THR A 1 134 ? -4.487 -1.592 12.114 1.00 90.62 134 THR A CA 1
ATOM 1102 C C . THR A 1 134 ? -3.630 -0.394 11.681 1.00 90.62 134 THR A C 1
ATOM 1104 O O . THR A 1 134 ? -2.746 -0.543 10.836 1.00 90.62 134 THR A O 1
ATOM 1107 N N . ILE A 1 135 ? -3.840 0.788 12.277 1.00 89.75 135 ILE A N 1
ATOM 1108 C CA . ILE A 1 135 ? -3.055 1.998 11.979 1.00 89.75 135 ILE A CA 1
ATOM 1109 C C . ILE A 1 135 ? -1.587 1.786 12.356 1.00 89.75 135 ILE A C 1
ATOM 1111 O O . ILE A 1 135 ? -0.706 2.052 11.536 1.00 89.75 135 ILE A O 1
ATOM 1115 N N . CYS A 1 136 ? -1.314 1.269 13.556 1.00 89.38 136 CYS A N 1
ATOM 1116 C CA . CYS A 1 136 ? 0.054 1.015 14.007 1.00 89.38 136 CYS A CA 1
ATOM 1117 C C . CYS A 1 136 ? 0.789 0.017 13.101 1.00 89.38 136 CYS A C 1
ATOM 1119 O O . CYS A 1 136 ? 1.932 0.268 12.728 1.00 89.38 136 CYS A O 1
ATOM 1121 N N . ILE A 1 137 ? 0.122 -1.066 12.693 1.00 88.44 137 ILE A N 1
ATOM 1122 C CA . ILE A 1 137 ? 0.697 -2.062 11.778 1.00 88.44 137 ILE A CA 1
ATOM 1123 C C . ILE A 1 137 ? 0.967 -1.443 10.401 1.00 88.44 137 ILE A C 1
ATOM 1125 O O . ILE A 1 137 ? 2.026 -1.670 9.821 1.00 88.44 137 ILE A O 1
ATOM 1129 N N . SER A 1 138 ? 0.052 -0.611 9.889 1.00 84.62 138 SER A N 1
ATOM 1130 C CA . SER A 1 138 ? 0.236 0.055 8.591 1.00 84.62 138 SER A CA 1
ATOM 1131 C C . SER A 1 138 ? 1.448 0.994 8.568 1.00 84.62 138 SER A C 1
ATOM 1133 O O . SER A 1 138 ? 2.126 1.108 7.549 1.00 84.62 138 SER A O 1
ATOM 1135 N N . ALA A 1 139 ? 1.765 1.618 9.707 1.00 81.06 139 ALA A N 1
ATOM 1136 C CA . ALA A 1 139 ? 2.929 2.485 9.860 1.00 81.06 139 ALA A CA 1
ATOM 1137 C C . ALA A 1 139 ? 4.252 1.708 9.996 1.00 81.06 139 ALA A C 1
ATOM 1139 O O . ALA A 1 139 ? 5.322 2.309 9.907 1.00 81.06 139 ALA A O 1
ATOM 1140 N N . ALA A 1 140 ? 4.195 0.390 10.200 1.00 75.31 140 ALA A N 1
ATOM 1141 C CA . ALA A 1 140 ? 5.368 -0.468 10.341 1.00 75.31 140 ALA A CA 1
ATOM 1142 C C . ALA A 1 140 ? 5.851 -1.094 9.015 1.00 75.31 140 ALA A C 1
ATOM 1144 O O . ALA A 1 140 ? 6.752 -1.940 9.020 1.00 75.31 140 ALA A O 1
ATOM 1145 N N . GLY A 1 141 ? 5.265 -0.689 7.879 1.00 65.19 141 GLY A N 1
ATOM 1146 C CA . GLY A 1 141 ? 5.709 -1.088 6.539 1.00 65.19 141 GLY A CA 1
ATOM 1147 C C . GLY A 1 141 ? 7.202 -0.804 6.332 1.00 65.19 141 GLY A C 1
ATOM 1148 O O . GLY A 1 141 ? 7.699 0.235 6.759 1.00 65.19 141 GLY A O 1
ATOM 1149 N N . GLY A 1 142 ? 7.918 -1.760 5.731 1.00 67.44 142 GLY A N 1
ATOM 1150 C CA . GLY A 1 142 ? 9.362 -1.962 5.905 1.00 67.44 142 GLY A CA 1
ATOM 1151 C C . GLY A 1 142 ? 10.259 -0.727 5.795 1.00 67.44 142 GLY A C 1
ATOM 1152 O O . GLY A 1 142 ? 10.086 0.134 4.927 1.00 67.44 142 GLY A O 1
ATOM 1153 N N . ALA A 1 143 ? 11.267 -0.696 6.671 1.00 76.19 143 ALA A N 1
ATOM 1154 C CA . ALA A 1 143 ? 12.182 0.422 6.855 1.00 76.19 143 ALA A CA 1
ATOM 1155 C C . ALA A 1 143 ? 12.866 0.831 5.545 1.00 76.19 143 ALA A C 1
ATOM 1157 O O . ALA A 1 143 ? 13.360 -0.006 4.790 1.00 76.19 143 ALA A O 1
ATOM 1158 N N . TYR A 1 144 ? 12.939 2.136 5.286 1.00 77.88 144 TYR A N 1
ATOM 1159 C CA . TYR A 1 144 ? 13.597 2.654 4.083 1.00 77.88 144 TYR A CA 1
ATOM 1160 C C . TYR A 1 144 ? 15.074 2.238 4.010 1.00 77.88 144 TYR A C 1
ATOM 1162 O O . TYR A 1 144 ? 15.568 1.860 2.954 1.00 77.88 144 TYR A O 1
ATOM 1170 N N . ALA A 1 145 ? 15.768 2.240 5.150 1.00 82.50 145 ALA A N 1
ATOM 1171 C CA . ALA A 1 145 ? 17.174 1.858 5.216 1.00 82.50 145 ALA A CA 1
ATOM 1172 C C . ALA A 1 145 ? 17.446 0.400 4.789 1.00 82.50 145 ALA A C 1
ATOM 1174 O O . ALA A 1 145 ? 18.579 0.099 4.414 1.00 82.50 145 ALA A O 1
ATOM 1175 N N . SER A 1 146 ? 16.440 -0.494 4.805 1.00 80.25 146 SER A N 1
ATOM 1176 C CA . SER A 1 146 ? 16.655 -1.908 4.468 1.00 80.25 146 SER A CA 1
ATOM 1177 C C . SER A 1 146 ? 17.085 -2.128 3.017 1.00 80.25 146 SER A C 1
ATOM 1179 O O . SER A 1 146 ? 17.923 -2.994 2.769 1.00 80.25 146 SER A O 1
ATOM 1181 N N . TYR A 1 147 ? 16.641 -1.269 2.087 1.00 77.56 147 TYR A N 1
ATOM 1182 C CA . TYR A 1 147 ? 17.034 -1.323 0.671 1.00 77.56 147 TYR A CA 1
ATOM 1183 C C . TYR A 1 147 ? 18.548 -1.271 0.467 1.00 77.56 147 TYR A C 1
ATOM 1185 O O . TYR A 1 147 ? 19.091 -1.946 -0.405 1.00 77.56 147 TYR A O 1
ATOM 1193 N N . SER A 1 148 ? 19.238 -0.468 1.274 1.00 80.75 148 SER A N 1
ATOM 1194 C CA . SER A 1 148 ? 20.675 -0.275 1.118 1.00 80.75 148 SER A CA 1
ATOM 1195 C C . SER A 1 148 ? 21.472 -1.419 1.732 1.00 80.75 148 SER A C 1
ATOM 1197 O O . SER A 1 148 ? 22.566 -1.703 1.261 1.00 80.75 148 SER A O 1
ATOM 1199 N N . PHE A 1 149 ? 20.962 -2.105 2.760 1.00 86.06 149 PHE A N 1
ATOM 1200 C CA . PHE A 1 149 ? 21.756 -3.114 3.469 1.00 86.06 149 PHE A CA 1
ATOM 1201 C C . PHE A 1 149 ? 22.107 -4.320 2.608 1.00 86.06 149 PHE A C 1
ATOM 1203 O O . PHE A 1 149 ? 23.223 -4.820 2.727 1.00 86.06 149 PHE A O 1
ATOM 1210 N N . PHE A 1 150 ? 21.201 -4.759 1.732 1.00 81.12 150 PHE A N 1
ATOM 1211 C CA . PHE A 1 150 ? 21.488 -5.857 0.812 1.00 81.12 150 PHE A CA 1
ATOM 1212 C C . PHE A 1 150 ? 22.605 -5.473 -0.155 1.00 81.12 150 PHE A C 1
ATOM 1214 O O . PHE A 1 150 ? 23.611 -6.172 -0.219 1.00 81.12 150 PHE A O 1
ATOM 1221 N N . SER A 1 151 ? 22.489 -4.323 -0.821 1.00 81.75 151 SER A N 1
ATOM 1222 C CA . SER A 1 151 ? 23.539 -3.829 -1.715 1.00 81.75 151 SER A CA 1
ATOM 1223 C C . SER A 1 151 ? 24.867 -3.628 -0.981 1.00 81.75 151 SER A C 1
ATOM 1225 O O . SER A 1 151 ? 25.912 -4.009 -1.489 1.00 81.75 151 SER A O 1
ATOM 1227 N N . LEU A 1 152 ? 24.850 -3.070 0.232 1.00 85.25 152 LEU A N 1
ATOM 1228 C CA . LEU A 1 152 ? 26.077 -2.798 0.979 1.00 85.25 152 LEU A CA 1
ATOM 1229 C C . LEU A 1 152 ? 26.768 -4.078 1.473 1.00 85.25 152 LEU A C 1
ATOM 1231 O O . LEU A 1 152 ? 27.988 -4.126 1.456 1.00 85.25 152 LEU A O 1
ATOM 1235 N N . LYS A 1 153 ? 26.018 -5.095 1.920 1.00 83.94 153 LYS A N 1
ATOM 1236 C CA . LYS A 1 153 ? 26.578 -6.263 2.625 1.00 83.94 153 LYS A CA 1
ATOM 1237 C C . LYS A 1 153 ? 26.814 -7.496 1.750 1.00 83.94 153 LYS A C 1
ATOM 1239 O O . LYS A 1 153 ? 27.660 -8.310 2.092 1.00 83.94 153 LYS A O 1
ATOM 1244 N N . LEU A 1 154 ? 26.039 -7.702 0.687 1.00 80.25 154 LEU A N 1
ATOM 1245 C CA . LEU A 1 154 ? 26.198 -8.890 -0.158 1.00 80.25 154 LEU A CA 1
ATOM 1246 C C . LEU A 1 154 ? 27.510 -8.835 -0.944 1.00 80.25 154 LEU A C 1
ATOM 1248 O O . LEU A 1 154 ? 27.799 -7.837 -1.604 1.00 80.25 154 LEU A O 1
ATOM 1252 N N . ASN A 1 155 ? 28.201 -9.973 -0.995 1.00 74.81 155 ASN A N 1
ATOM 1253 C CA . ASN A 1 155 ? 29.441 -10.166 -1.752 1.00 74.81 155 ASN A CA 1
ATOM 1254 C C . ASN A 1 155 ? 29.262 -9.986 -3.269 1.00 74.81 155 ASN A C 1
ATOM 1256 O O . ASN A 1 155 ? 30.226 -9.787 -3.997 1.00 74.81 155 ASN A O 1
ATOM 1260 N N . LEU A 1 156 ? 28.022 -10.079 -3.765 1.00 72.94 156 LEU A N 1
ATOM 1261 C CA . LEU A 1 156 ? 27.692 -9.803 -5.167 1.00 72.94 156 LEU A CA 1
ATOM 1262 C C . LEU A 1 156 ? 27.749 -8.301 -5.501 1.00 72.94 156 LEU A C 1
ATOM 1264 O O . LEU A 1 156 ? 27.882 -7.940 -6.668 1.00 72.94 156 LEU A O 1
ATOM 1268 N N . PHE A 1 157 ? 27.599 -7.438 -4.495 1.00 77.69 157 PHE A N 1
ATOM 1269 C CA . PHE A 1 157 ? 27.496 -5.992 -4.653 1.00 77.69 157 PHE A CA 1
ATOM 1270 C C . PHE A 1 157 ? 28.732 -5.295 -4.066 1.00 77.69 157 PHE A C 1
ATOM 1272 O O . PHE A 1 157 ? 29.791 -5.349 -4.683 1.00 77.69 157 PHE A O 1
ATOM 1279 N N . TYR A 1 158 ? 28.608 -4.618 -2.917 1.00 79.06 158 TYR A N 1
ATOM 1280 C CA . TYR A 1 158 ? 29.691 -3.815 -2.332 1.00 79.06 158 TYR A CA 1
ATOM 1281 C C . TYR A 1 158 ? 30.534 -4.553 -1.278 1.00 79.06 158 TYR A C 1
ATOM 1283 O O . TYR A 1 158 ? 31.585 -4.041 -0.912 1.00 79.06 158 TYR A O 1
ATOM 1291 N N . ASP A 1 159 ? 30.090 -5.719 -0.792 1.00 81.25 159 ASP A N 1
ATOM 1292 C CA . ASP A 1 159 ? 30.819 -6.584 0.159 1.00 81.25 159 ASP A CA 1
ATOM 1293 C C . ASP A 1 159 ? 31.383 -5.879 1.415 1.00 81.25 159 ASP A C 1
ATOM 1295 O O . ASP A 1 159 ? 32.459 -6.191 1.923 1.00 81.25 159 ASP A O 1
ATOM 1299 N N . PHE A 1 160 ? 30.664 -4.891 1.950 1.00 84.56 160 PHE A N 1
ATOM 1300 C CA . PHE A 1 160 ? 31.110 -4.157 3.129 1.00 84.56 160 PHE A CA 1
ATOM 1301 C C . PHE A 1 160 ? 30.879 -4.948 4.422 1.00 84.56 160 PHE A C 1
ATOM 1303 O O . PHE A 1 160 ? 29.781 -4.970 4.988 1.00 84.56 160 PHE A O 1
ATOM 1310 N N . GLU A 1 161 ? 31.959 -5.510 4.966 1.00 81.88 161 GLU A N 1
ATOM 1311 C CA . GLU A 1 161 ? 31.940 -6.274 6.222 1.00 81.88 161 GLU A CA 1
ATOM 1312 C C . GLU A 1 161 ? 31.580 -5.429 7.460 1.00 81.88 161 GLU A C 1
ATOM 1314 O O . GLU A 1 161 ? 31.047 -5.947 8.445 1.00 81.88 161 GLU A O 1
ATOM 1319 N N . TRP A 1 162 ? 31.808 -4.109 7.419 1.00 84.25 162 TRP A N 1
ATOM 1320 C CA . TRP A 1 162 ? 31.534 -3.205 8.546 1.00 84.25 162 TRP A CA 1
ATOM 1321 C C . TRP A 1 162 ? 30.034 -2.998 8.823 1.00 84.25 162 TRP A C 1
ATOM 1323 O O . TRP A 1 162 ? 29.671 -2.487 9.890 1.00 84.25 162 TRP A O 1
ATOM 1333 N N . VAL A 1 163 ? 29.149 -3.416 7.906 1.00 87.44 163 VAL A N 1
ATOM 1334 C CA . VAL A 1 163 ? 27.684 -3.346 8.051 1.00 87.44 163 VAL A CA 1
ATOM 1335 C C . VAL A 1 163 ? 27.203 -4.409 9.052 1.00 87.44 163 VAL A C 1
ATOM 1337 O O . VAL A 1 163 ? 26.603 -5.442 8.725 1.00 87.44 163 VAL A O 1
ATOM 1340 N N . SER A 1 164 ? 27.494 -4.140 10.322 1.00 89.44 164 SER A N 1
ATOM 1341 C CA . SER A 1 164 ? 27.122 -4.959 11.470 1.00 89.44 164 SER A CA 1
ATOM 1342 C C . SER A 1 164 ? 25.648 -4.783 11.851 1.00 89.44 164 SER A C 1
ATOM 1344 O O . SER A 1 164 ? 24.991 -3.808 11.482 1.00 89.44 164 SER A O 1
ATOM 1346 N N . PHE A 1 165 ? 25.121 -5.717 12.647 1.00 89.25 165 PHE A N 1
ATOM 1347 C CA . PHE A 1 165 ? 23.746 -5.657 13.157 1.00 89.25 165 PHE A CA 1
ATOM 1348 C C . PHE A 1 165 ? 23.454 -4.349 13.914 1.00 89.25 165 PHE A C 1
ATOM 1350 O O . PHE A 1 165 ? 22.403 -3.743 13.719 1.00 89.25 165 PHE A O 1
ATOM 1357 N N . GLY A 1 166 ? 24.405 -3.870 14.724 1.00 91.56 166 GLY A N 1
ATOM 1358 C CA . GLY A 1 166 ? 24.252 -2.620 15.473 1.00 91.56 166 GLY A CA 1
ATOM 1359 C C . GLY A 1 166 ? 24.074 -1.403 14.563 1.00 91.56 166 GLY A C 1
ATOM 1360 O O . GLY A 1 166 ? 23.190 -0.584 14.805 1.00 91.56 166 GLY A O 1
ATOM 1361 N N . TYR A 1 167 ? 24.849 -1.322 13.475 1.00 90.69 167 TYR A N 1
ATOM 1362 C CA . TYR A 1 167 ? 24.693 -0.266 12.471 1.00 90.69 167 TYR A CA 1
ATOM 1363 C C . TYR A 1 167 ? 23.309 -0.315 11.812 1.00 90.69 167 TYR A C 1
ATOM 1365 O O . TYR A 1 167 ? 22.643 0.714 11.711 1.00 90.69 167 TYR A O 1
ATOM 1373 N N . GLN A 1 168 ? 22.850 -1.510 11.425 1.00 90.06 168 GLN A N 1
ATOM 1374 C CA . GLN A 1 168 ? 21.542 -1.685 10.790 1.00 90.06 168 GLN A CA 1
ATOM 1375 C C . GLN A 1 168 ? 20.402 -1.221 11.706 1.00 90.06 168 GLN A C 1
ATOM 1377 O O . GLN A 1 168 ? 19.548 -0.442 11.284 1.00 90.06 168 GLN A O 1
ATOM 1382 N N . VAL A 1 169 ? 20.422 -1.634 12.978 1.00 90.25 169 VAL A N 1
ATOM 1383 C CA . VAL A 1 169 ? 19.404 -1.249 13.968 1.00 90.25 169 VAL A CA 1
ATOM 1384 C C . VAL A 1 169 ? 19.410 0.257 14.219 1.00 90.25 169 VAL A C 1
ATOM 1386 O O . VAL A 1 169 ? 18.352 0.883 14.188 1.00 90.25 169 VAL A O 1
ATOM 1389 N N . LEU A 1 170 ? 20.584 0.859 14.435 1.00 92.75 170 LEU A N 1
ATOM 1390 C CA . LEU A 1 170 ? 20.690 2.296 14.702 1.00 92.75 170 LEU A CA 1
ATOM 1391 C C . LEU A 1 170 ? 20.252 3.138 13.500 1.00 92.75 170 LEU A C 1
ATOM 1393 O O . LEU A 1 170 ? 19.554 4.137 13.680 1.00 92.75 170 LEU A O 1
ATOM 1397 N N . LEU A 1 171 ? 20.610 2.728 12.280 1.00 91.31 171 LEU A N 1
ATOM 1398 C CA . LEU A 1 171 ? 20.202 3.436 11.070 1.00 91.31 171 LEU A CA 1
ATOM 1399 C C . LEU A 1 171 ? 18.689 3.319 10.831 1.00 91.31 171 LEU A C 1
ATOM 1401 O O . LEU A 1 171 ? 18.042 4.321 10.517 1.00 91.31 171 LEU A O 1
ATOM 1405 N N . ILE A 1 172 ? 18.102 2.134 11.035 1.00 90.19 172 ILE A N 1
ATOM 1406 C CA . ILE A 1 172 ? 16.644 1.960 10.970 1.00 90.19 172 ILE A CA 1
ATOM 1407 C C . ILE A 1 172 ? 15.963 2.852 12.014 1.00 90.19 172 ILE A C 1
ATOM 1409 O O . ILE A 1 172 ? 15.089 3.636 11.660 1.00 90.19 172 ILE A O 1
ATOM 1413 N N . LEU A 1 173 ? 16.379 2.803 13.281 1.00 90.56 173 LEU A N 1
ATOM 1414 C CA . LEU A 1 173 ? 15.761 3.619 14.333 1.00 90.56 173 LEU A CA 1
ATOM 1415 C C . LEU A 1 173 ? 15.861 5.119 14.035 1.00 90.56 173 LEU A C 1
ATOM 1417 O O . LEU A 1 173 ? 14.865 5.831 14.150 1.00 90.56 173 LEU A O 1
ATOM 1421 N N . SER A 1 174 ? 17.032 5.588 13.599 1.00 92.12 174 SER A N 1
ATOM 1422 C CA . SER A 1 174 ? 17.249 6.989 13.226 1.00 92.12 174 SER A CA 1
ATOM 1423 C C . SER A 1 174 ? 16.311 7.431 12.097 1.00 92.12 174 SER A C 1
ATOM 1425 O O . SER A 1 174 ? 15.610 8.437 12.221 1.00 92.12 174 SER A O 1
ATOM 1427 N N . THR A 1 175 ? 16.225 6.640 11.023 1.00 90.31 175 THR A N 1
ATOM 1428 C CA . THR A 1 175 ? 15.373 6.958 9.865 1.00 90.31 175 THR A CA 1
ATOM 1429 C C . THR A 1 175 ? 13.882 6.917 10.206 1.00 90.31 175 THR A C 1
ATOM 1431 O O . THR A 1 175 ? 13.141 7.807 9.785 1.00 90.31 175 THR A O 1
ATOM 1434 N N . GLN A 1 176 ? 13.438 5.961 11.029 1.00 88.88 176 GLN A N 1
ATOM 1435 C CA . GLN A 1 176 ? 12.044 5.888 11.474 1.00 88.88 176 GLN A CA 1
ATOM 1436 C C . GLN A 1 176 ? 11.670 7.056 12.398 1.00 88.88 176 GLN A C 1
ATOM 1438 O O . GLN A 1 176 ? 10.629 7.682 12.192 1.00 88.88 176 GLN A O 1
ATOM 1443 N N . PHE A 1 177 ? 12.513 7.406 13.379 1.00 90.31 177 PHE A N 1
ATOM 1444 C CA . PHE A 1 177 ? 12.252 8.560 14.248 1.00 90.31 177 PHE A CA 1
ATOM 1445 C C . PHE A 1 177 ? 12.245 9.875 13.474 1.00 90.31 177 PHE A C 1
ATOM 1447 O O . PHE A 1 177 ? 11.384 10.722 13.716 1.00 90.31 177 PHE A O 1
ATOM 1454 N N . MET A 1 178 ? 13.146 10.025 12.501 1.00 90.94 178 MET A N 1
ATOM 1455 C CA . MET A 1 178 ? 13.139 11.167 11.592 1.00 90.94 178 MET A CA 1
ATOM 1456 C C . MET A 1 178 ? 11.817 11.250 10.808 1.00 90.94 178 MET A C 1
ATOM 1458 O O . MET A 1 178 ? 11.202 12.315 10.756 1.00 90.94 178 MET A O 1
ATOM 1462 N N . GLY A 1 179 ? 11.336 10.128 10.260 1.00 88.44 179 GLY A N 1
ATOM 1463 C CA . GLY A 1 179 ? 10.058 10.057 9.546 1.00 88.44 179 GLY A CA 1
ATOM 1464 C C . GLY A 1 179 ? 8.859 10.463 10.409 1.00 88.44 179 GLY A C 1
ATOM 1465 O O . GLY A 1 179 ? 8.065 11.314 10.002 1.00 88.44 179 GLY A O 1
ATOM 1466 N N . PHE A 1 180 ? 8.754 9.927 11.631 1.00 88.06 180 PHE A N 1
ATOM 1467 C CA . PHE A 1 180 ? 7.690 10.310 12.568 1.00 88.06 180 PHE A CA 1
ATOM 1468 C C . PHE A 1 180 ? 7.794 11.775 13.018 1.00 88.06 180 PHE A C 1
ATOM 1470 O O . PHE A 1 180 ? 6.766 12.443 13.164 1.00 88.06 180 PHE A O 1
ATOM 1477 N N . GLY A 1 181 ? 9.012 12.306 13.170 1.00 91.44 181 GLY A N 1
ATOM 1478 C CA . GLY A 1 181 ? 9.249 13.723 13.448 1.00 91.44 181 GLY A CA 1
ATOM 1479 C C . GLY A 1 181 ? 8.699 14.628 12.343 1.00 91.44 181 GLY A C 1
ATOM 1480 O O . GLY A 1 181 ? 7.945 15.563 12.624 1.00 91.44 181 GLY A O 1
ATOM 1481 N N . PHE A 1 182 ? 8.989 14.307 11.078 1.00 89.88 182 PHE A N 1
ATOM 1482 C CA . PHE A 1 182 ? 8.432 15.042 9.941 1.00 89.88 182 PHE A CA 1
ATOM 1483 C C . PHE A 1 182 ? 6.913 14.895 9.838 1.00 89.88 182 PHE A C 1
ATOM 1485 O O . PHE A 1 182 ? 6.223 15.897 9.643 1.00 89.88 182 PHE A O 1
ATOM 1492 N N . ALA A 1 183 ? 6.367 13.692 10.034 1.00 87.38 183 ALA A N 1
ATOM 1493 C CA . ALA A 1 183 ? 4.920 13.472 10.021 1.00 87.38 183 ALA A CA 1
ATOM 1494 C C . ALA A 1 183 ? 4.191 14.362 11.049 1.00 87.38 183 ALA A C 1
ATOM 1496 O O . ALA A 1 183 ? 3.140 14.934 10.745 1.00 87.38 183 ALA A O 1
ATOM 1497 N N . GLY A 1 184 ? 4.781 14.553 12.235 1.00 89.50 184 GLY A N 1
ATOM 1498 C CA . GLY A 1 184 ? 4.264 15.466 13.257 1.00 89.50 184 GLY A CA 1
ATOM 1499 C C . GLY A 1 184 ? 4.189 16.925 12.792 1.00 89.50 184 GLY A C 1
ATOM 1500 O O . GLY A 1 184 ? 3.184 17.597 13.037 1.00 89.50 184 GLY A O 1
ATOM 1501 N N . ILE A 1 185 ? 5.208 17.403 12.070 1.00 92.31 185 ILE A N 1
ATOM 1502 C CA . ILE A 1 185 ? 5.257 18.764 11.508 1.00 92.31 185 ILE A CA 1
ATOM 1503 C C . ILE A 1 185 ? 4.210 18.924 10.394 1.00 92.31 185 ILE A C 1
ATOM 1505 O O . ILE A 1 185 ? 3.441 19.889 10.394 1.00 92.31 185 ILE A O 1
ATOM 1509 N N . PHE A 1 186 ? 4.125 17.954 9.477 1.00 90.06 186 PHE A N 1
ATOM 1510 C CA . PHE A 1 186 ? 3.208 18.000 8.333 1.00 90.06 186 PHE A CA 1
ATOM 1511 C C . PHE A 1 186 ? 1.737 17.774 8.697 1.00 90.06 186 PHE A C 1
ATOM 1513 O O . PHE A 1 186 ? 0.862 18.120 7.904 1.00 90.06 186 PHE A O 1
ATOM 1520 N N . ARG A 1 187 ? 1.422 17.279 9.902 1.00 88.88 187 ARG A N 1
ATOM 1521 C CA . ARG A 1 187 ? 0.038 17.043 10.353 1.00 88.88 187 ARG A CA 1
ATOM 1522 C C . ARG A 1 187 ? -0.878 18.260 10.167 1.00 88.88 187 ARG A C 1
ATOM 1524 O O . ARG A 1 187 ? -2.029 18.104 9.763 1.00 88.88 187 ARG A O 1
ATOM 1531 N N . LYS A 1 188 ? -0.369 19.474 10.405 1.00 88.12 188 LYS A N 1
ATOM 1532 C CA . LYS A 1 188 ? -1.145 20.717 10.234 1.00 88.12 188 LYS A CA 1
ATOM 1533 C C . LYS A 1 188 ? -1.544 20.992 8.783 1.00 88.12 188 LYS A C 1
ATOM 1535 O O . LYS A 1 188 ? -2.568 21.624 8.558 1.00 88.12 188 LYS A O 1
ATOM 1540 N N . ILE A 1 189 ? -0.744 20.527 7.828 1.00 87.62 189 ILE A N 1
ATOM 1541 C CA . ILE A 1 189 ? -0.936 20.757 6.393 1.00 87.62 189 ILE A CA 1
ATOM 1542 C C . ILE A 1 189 ? -1.721 19.596 5.770 1.00 87.62 189 ILE A C 1
ATOM 1544 O O . ILE A 1 189 ? -2.589 19.818 4.935 1.00 87.62 189 ILE A O 1
ATOM 1548 N N . CYS A 1 190 ? -1.446 18.364 6.199 1.00 85.19 190 CYS A N 1
ATOM 1549 C CA . CYS A 1 190 ? -1.947 17.156 5.542 1.00 85.19 190 CYS A CA 1
ATOM 1550 C C . CYS A 1 190 ? -3.192 16.537 6.198 1.00 85.19 190 CYS A C 1
ATOM 1552 O O . CYS A 1 190 ? -3.895 15.776 5.536 1.00 85.19 190 CYS A O 1
ATOM 1554 N N . VAL A 1 191 ? -3.446 16.804 7.487 1.00 85.25 191 VAL A N 1
ATOM 1555 C CA . VAL A 1 191 ? -4.490 16.103 8.266 1.00 85.25 191 VAL A CA 1
ATOM 1556 C C . VAL A 1 191 ? -5.600 17.038 8.737 1.00 85.25 191 VAL A C 1
ATOM 1558 O O . VAL A 1 191 ? -6.768 16.688 8.642 1.00 85.25 191 VAL A O 1
ATOM 1561 N N . TYR A 1 192 ? -5.268 18.218 9.265 1.00 85.69 192 TYR A N 1
ATOM 1562 C CA . TYR A 1 192 ? -6.284 19.139 9.797 1.00 85.69 192 TYR A CA 1
ATOM 1563 C C . TYR A 1 192 ? -7.179 19.818 8.749 1.00 85.69 192 TYR A C 1
ATOM 1565 O O . TYR A 1 192 ? -8.338 20.087 9.070 1.00 85.69 192 TYR A O 1
ATOM 1573 N N . PRO A 1 193 ? -6.721 20.113 7.518 1.00 87.38 193 PRO A N 1
ATOM 1574 C CA . PRO A 1 193 ? -7.604 20.700 6.520 1.00 87.38 193 PRO A CA 1
ATOM 1575 C C . PRO A 1 193 ? -8.694 19.718 6.073 1.00 87.38 193 PRO A C 1
ATOM 1577 O O . PRO A 1 193 ? -8.396 18.680 5.494 1.00 87.38 193 PRO A O 1
ATOM 1580 N N . VAL A 1 194 ? -9.966 20.102 6.229 1.00 78.81 194 VAL A N 1
ATOM 1581 C CA . VAL A 1 194 ? -11.147 19.296 5.829 1.00 78.81 194 VAL A CA 1
ATOM 1582 C C . VAL A 1 194 ? -11.152 18.952 4.331 1.00 78.81 194 VAL A C 1
ATOM 1584 O O . VAL A 1 194 ? -11.763 17.979 3.902 1.00 78.81 194 VAL A O 1
ATOM 1587 N N . ARG A 1 195 ? -10.442 19.738 3.513 1.00 81.81 195 ARG A N 1
ATOM 1588 C CA . ARG A 1 195 ? -10.322 19.519 2.066 1.00 81.81 195 ARG A CA 1
ATOM 1589 C C . ARG A 1 195 ? -9.355 18.386 1.701 1.00 81.81 195 ARG A C 1
ATOM 1591 O O . ARG A 1 195 ? -9.429 17.903 0.576 1.00 81.81 195 ARG A O 1
ATOM 1598 N N . ALA A 1 196 ? -8.456 17.986 2.603 1.00 82.38 196 ALA A N 1
ATOM 1599 C CA . ALA A 1 196 ? -7.463 16.950 2.343 1.00 82.38 196 ALA A CA 1
ATOM 1600 C C . ALA A 1 196 ? -8.091 15.556 2.510 1.00 82.38 196 ALA A C 1
ATOM 1602 O O . AL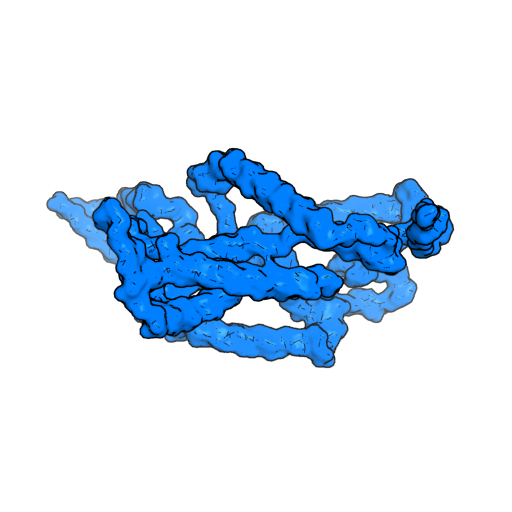A A 1 196 ? -8.258 15.060 3.623 1.00 82.38 196 ALA A O 1
ATOM 1603 N N . MET A 1 197 ? -8.448 14.925 1.391 1.00 84.25 197 MET A N 1
ATOM 1604 C CA . MET A 1 197 ? -8.944 13.549 1.355 1.00 84.25 197 MET A CA 1
ATOM 1605 C C . MET A 1 197 ? -7.805 12.586 1.001 1.00 84.25 197 MET A C 1
ATOM 1607 O O . MET A 1 197 ? -7.009 12.865 0.107 1.00 84.25 197 MET A O 1
ATOM 1611 N N . TRP A 1 198 ? -7.780 11.425 1.660 1.00 87.38 198 TRP A N 1
ATOM 1612 C CA . TRP A 1 198 ? -6.839 10.333 1.395 1.00 87.38 198 TRP A CA 1
ATOM 1613 C C . TRP A 1 198 ? -7.597 9.077 0.928 1.00 87.38 198 TRP A C 1
ATOM 1615 O O . TRP A 1 198 ? -7.909 8.215 1.754 1.00 87.38 198 TRP A O 1
ATOM 1625 N N . PRO A 1 199 ? -7.919 8.954 -0.379 1.00 86.75 199 PRO A N 1
ATOM 1626 C CA . PRO A 1 199 ? -8.740 7.859 -0.910 1.00 86.75 199 PRO A CA 1
ATOM 1627 C C . PRO A 1 199 ? -8.196 6.468 -0.581 1.00 86.75 199 PRO A C 1
ATOM 1629 O O . PRO A 1 199 ? -8.959 5.551 -0.295 1.00 86.75 199 PRO A O 1
ATOM 1632 N N . THR A 1 200 ? -6.869 6.333 -0.527 1.00 85.50 200 THR A N 1
ATOM 1633 C CA . THR A 1 200 ? -6.161 5.087 -0.204 1.00 85.50 200 THR A CA 1
ATOM 1634 C C . THR A 1 200 ? -6.486 4.520 1.178 1.00 85.50 200 THR A C 1
ATOM 1636 O O . THR A 1 200 ? -6.305 3.327 1.404 1.00 85.50 200 THR A O 1
ATOM 1639 N N . LEU A 1 201 ? -7.013 5.338 2.097 1.00 86.75 201 LEU A N 1
ATOM 1640 C CA . LEU A 1 201 ? -7.408 4.908 3.441 1.00 86.75 201 LEU A CA 1
ATOM 1641 C C . LEU A 1 201 ? -8.879 4.474 3.532 1.00 86.75 201 LEU A C 1
ATOM 1643 O O . LEU A 1 201 ? -9.244 3.754 4.465 1.00 86.75 201 LEU A O 1
ATOM 1647 N N . LEU A 1 202 ? -9.727 4.881 2.579 1.00 87.94 202 LEU A N 1
ATOM 1648 C CA . LEU A 1 202 ? -11.169 4.616 2.620 1.00 87.94 202 LEU A CA 1
ATOM 1649 C C . LEU A 1 202 ? -11.509 3.116 2.626 1.00 87.94 202 LEU A C 1
ATOM 1651 O O . LEU A 1 202 ? -12.357 2.732 3.433 1.00 87.94 202 LEU A O 1
ATOM 1655 N N . PRO A 1 203 ? -10.848 2.241 1.836 1.00 87.00 203 PRO A N 1
ATOM 1656 C CA . PRO A 1 203 ? -11.125 0.805 1.884 1.00 87.00 203 PRO A CA 1
ATOM 1657 C C . PRO A 1 203 ? -10.845 0.183 3.257 1.00 87.00 203 PRO A C 1
ATOM 1659 O O . PRO A 1 203 ? -11.615 -0.654 3.720 1.00 87.00 203 PRO A O 1
ATOM 1662 N N . THR A 1 204 ? -9.783 0.621 3.940 1.00 87.94 204 THR A N 1
ATOM 1663 C CA . THR A 1 204 ? -9.429 0.150 5.291 1.00 87.94 204 THR A CA 1
ATOM 1664 C C . THR A 1 204 ? -10.486 0.565 6.320 1.00 87.94 204 THR A C 1
ATOM 1666 O O . THR A 1 204 ? -10.874 -0.224 7.182 1.00 87.94 204 THR A O 1
ATOM 1669 N N . LEU A 1 205 ? -11.010 1.791 6.213 1.00 88.19 205 LEU A N 1
ATOM 1670 C CA . LEU A 1 205 ? -12.103 2.265 7.069 1.00 88.19 205 LEU A CA 1
ATOM 1671 C C . LEU A 1 205 ? -13.405 1.499 6.796 1.00 88.19 205 LEU A C 1
ATOM 1673 O O . LEU A 1 205 ? -14.061 1.038 7.733 1.00 88.19 205 LEU A O 1
ATOM 1677 N N . ALA A 1 206 ? -13.746 1.322 5.516 1.00 85.88 206 ALA A N 1
ATOM 1678 C CA . ALA A 1 206 ? -14.923 0.579 5.082 1.00 85.88 206 ALA A CA 1
ATOM 1679 C C . ALA A 1 206 ? -14.891 -0.868 5.585 1.00 85.88 206 ALA A C 1
ATOM 1681 O O . ALA A 1 206 ? -15.891 -1.365 6.106 1.00 85.88 206 ALA A O 1
ATOM 1682 N N . LEU A 1 207 ? -13.734 -1.528 5.466 1.00 86.81 207 LEU A N 1
ATOM 1683 C CA . LEU A 1 207 ? -13.558 -2.906 5.901 1.00 86.81 207 LEU A CA 1
ATOM 1684 C C . LEU A 1 207 ? -13.655 -3.038 7.420 1.00 86.81 207 LEU A C 1
ATOM 1686 O O . LEU A 1 207 ? -14.340 -3.945 7.883 1.00 86.81 207 LEU A O 1
ATOM 1690 N N . ASN A 1 208 ? -13.048 -2.130 8.198 1.00 87.81 208 ASN A N 1
ATOM 1691 C CA . ASN A 1 208 ? -13.208 -2.148 9.658 1.00 87.81 208 ASN A CA 1
ATOM 1692 C C . ASN A 1 208 ? -14.683 -2.167 10.043 1.00 87.81 208 ASN A C 1
ATOM 1694 O O . ASN A 1 208 ? -15.156 -3.021 10.789 1.00 87.81 208 ASN A O 1
ATOM 1698 N N . ARG A 1 209 ? -15.419 -1.214 9.469 1.00 83.19 209 ARG A N 1
ATOM 1699 C CA . ARG A 1 209 ? -16.834 -1.038 9.737 1.00 83.19 209 ARG A CA 1
ATOM 1700 C C . ARG A 1 209 ? -17.630 -2.268 9.319 1.00 83.19 209 ARG A C 1
ATOM 1702 O O . ARG A 1 209 ? -18.496 -2.685 10.074 1.00 83.19 209 ARG A O 1
ATOM 1709 N N . ALA A 1 210 ? -17.333 -2.843 8.156 1.00 81.88 210 ALA A N 1
ATOM 1710 C CA . ALA A 1 210 ? -18.006 -4.041 7.665 1.00 81.88 210 ALA A CA 1
ATOM 1711 C C . ALA A 1 210 ? -17.739 -5.285 8.530 1.00 81.88 210 ALA A C 1
ATOM 1713 O O . ALA A 1 210 ? -18.619 -6.129 8.646 1.00 81.88 210 ALA A O 1
ATOM 1714 N N . LEU A 1 211 ? -16.550 -5.400 9.131 1.00 81.38 211 LEU A N 1
ATOM 1715 C CA . LEU A 1 211 ? -16.203 -6.514 10.018 1.00 81.38 211 LEU A CA 1
ATOM 1716 C C . LEU A 1 211 ? -16.823 -6.370 11.413 1.00 81.38 211 LEU A C 1
ATOM 1718 O O . LEU A 1 211 ? -17.188 -7.365 12.025 1.00 81.38 211 LEU A O 1
ATOM 1722 N N . MET A 1 212 ? -16.917 -5.140 11.921 1.00 78.38 212 MET A N 1
ATOM 1723 C CA . MET A 1 212 ? -17.236 -4.877 13.327 1.00 78.38 212 MET A CA 1
ATOM 1724 C C . MET A 1 212 ? -18.650 -4.363 13.596 1.00 78.38 212 MET A C 1
ATOM 1726 O O . MET A 1 212 ? -19.098 -4.414 14.740 1.00 78.38 212 MET A O 1
ATOM 1730 N N . LYS A 1 213 ? -19.348 -3.828 12.589 1.00 74.56 213 LYS A N 1
ATOM 1731 C CA . LYS A 1 213 ? -20.756 -3.440 12.722 1.00 74.56 213 LYS A CA 1
ATOM 1732 C C . LYS A 1 213 ? -21.641 -4.461 12.034 1.00 74.56 213 LYS A C 1
ATOM 1734 O O . LYS A 1 213 ? -21.394 -4.825 10.886 1.00 74.56 213 LYS A O 1
ATOM 1739 N N . ASP A 1 214 ? -22.716 -4.834 12.716 1.00 68.38 214 ASP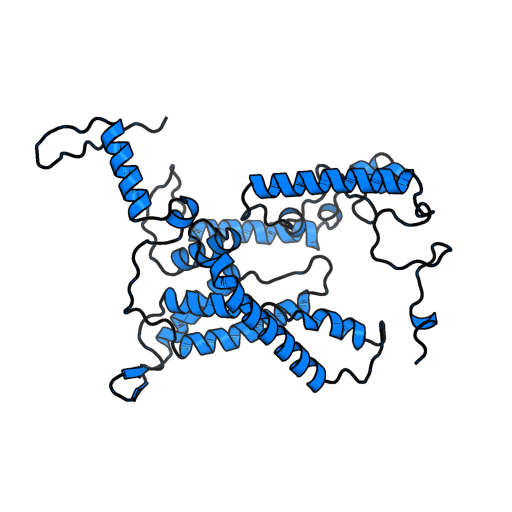 A N 1
ATOM 1740 C CA . ASP A 1 214 ? -23.742 -5.690 12.140 1.00 68.38 214 ASP A CA 1
ATOM 1741 C C . ASP A 1 214 ? -24.335 -5.053 10.879 1.00 68.38 214 ASP A C 1
ATOM 1743 O O . ASP A 1 214 ? -24.723 -3.878 10.853 1.00 68.38 214 ASP A O 1
ATOM 1747 N N . GLU A 1 215 ? -24.392 -5.843 9.809 1.00 65.31 215 GLU A N 1
ATOM 1748 C CA . GLU A 1 215 ? -24.949 -5.407 8.537 1.00 65.31 215 GLU A CA 1
ATOM 1749 C C . GLU A 1 215 ? -26.476 -5.324 8.646 1.00 65.31 215 GLU A C 1
ATOM 1751 O O . GLU A 1 215 ? -27.166 -6.331 8.844 1.00 65.31 215 GLU A O 1
ATOM 1756 N N . LYS A 1 216 ? -27.030 -4.119 8.464 1.00 63.88 216 LYS A N 1
ATOM 1757 C CA . LYS A 1 216 ? -28.458 -3.977 8.175 1.00 63.88 216 LYS A CA 1
ATOM 1758 C C . LYS A 1 216 ? -28.714 -4.645 6.826 1.00 63.88 216 LYS A C 1
ATOM 1760 O O . LYS A 1 216 ? -28.128 -4.251 5.822 1.00 63.88 216 LYS A O 1
ATOM 1765 N N . ARG A 1 217 ? -29.555 -5.684 6.805 1.00 63.03 217 ARG A N 1
ATOM 1766 C CA . ARG A 1 217 ? -29.939 -6.404 5.580 1.00 63.03 217 ARG A CA 1
ATOM 1767 C C . ARG A 1 217 ? -30.823 -5.510 4.710 1.00 63.03 217 ARG A C 1
ATOM 1769 O O . ARG A 1 217 ? -32.044 -5.625 4.732 1.00 63.03 217 ARG A O 1
ATOM 1776 N N . GLU A 1 218 ? -30.196 -4.607 3.975 1.00 64.75 218 GLU A N 1
ATOM 1777 C CA . GLU A 1 218 ? -30.857 -3.674 3.068 1.00 64.75 218 GLU A CA 1
ATOM 1778 C C . GLU A 1 218 ? -30.704 -4.168 1.624 1.00 64.75 218 GLU A C 1
ATOM 1780 O O . GLU A 1 218 ? -29.632 -4.611 1.211 1.00 64.75 218 GLU A O 1
ATOM 1785 N N . VAL A 1 219 ? -31.794 -4.132 0.850 1.00 65.50 219 VAL A N 1
ATOM 1786 C CA . VAL A 1 219 ? -31.757 -4.452 -0.584 1.00 65.50 219 VAL A CA 1
ATOM 1787 C C . VAL A 1 219 ? -31.342 -3.188 -1.323 1.00 65.50 219 VAL A C 1
ATOM 1789 O O . VAL A 1 219 ? -32.152 -2.289 -1.528 1.00 65.50 219 VAL A O 1
ATOM 1792 N N . ILE A 1 220 ? -30.077 -3.118 -1.724 1.00 63.88 220 ILE A N 1
ATOM 1793 C CA . ILE A 1 220 ? -29.529 -1.971 -2.452 1.00 63.88 220 ILE A CA 1
ATOM 1794 C C . ILE A 1 220 ? -29.596 -2.295 -3.947 1.00 63.88 220 ILE A C 1
ATOM 1796 O O . ILE A 1 220 ? -29.003 -3.273 -4.392 1.00 63.88 220 ILE A O 1
ATOM 1800 N N . ASN A 1 221 ? -30.327 -1.507 -4.741 1.00 64.19 221 ASN A N 1
ATOM 1801 C CA . ASN A 1 221 ? -30.409 -1.652 -6.207 1.00 64.19 221 ASN A CA 1
ATOM 1802 C C . ASN A 1 221 ? -30.758 -3.077 -6.703 1.00 64.19 221 ASN A C 1
ATOM 1804 O O . ASN A 1 221 ? -30.236 -3.540 -7.716 1.00 64.19 221 ASN A O 1
ATOM 1808 N N . GLY A 1 222 ? -31.610 -3.808 -5.973 1.00 75.75 222 GLY A N 1
ATOM 1809 C CA . GLY A 1 222 ? -32.004 -5.185 -6.311 1.00 75.75 222 GLY A CA 1
ATOM 1810 C C . GLY A 1 222 ? -30.965 -6.264 -5.970 1.00 75.75 222 GLY A C 1
ATOM 1811 O O . GLY A 1 222 ? -31.250 -7.453 -6.122 1.00 75.75 222 GLY A O 1
ATOM 1812 N N . TRP A 1 223 ? -29.793 -5.882 -5.456 1.00 72.12 223 TRP A N 1
ATOM 1813 C CA . TRP A 1 223 ? -28.781 -6.812 -4.969 1.00 72.12 223 TRP A CA 1
ATOM 1814 C C . TRP A 1 223 ? -29.138 -7.315 -3.569 1.00 72.12 223 TRP A C 1
ATOM 1816 O O . TRP A 1 223 ? -29.388 -6.539 -2.650 1.00 72.12 223 TRP A O 1
ATOM 1826 N N . LYS A 1 224 ? -29.161 -8.644 -3.417 1.00 75.81 224 LYS A N 1
ATOM 1827 C CA . LYS A 1 224 ? -29.472 -9.340 -2.152 1.00 75.81 224 LYS A CA 1
ATOM 1828 C C . LYS A 1 224 ? -28.269 -10.055 -1.533 1.00 75.81 224 LYS A C 1
ATOM 1830 O O . LYS A 1 224 ? -28.399 -10.675 -0.481 1.00 75.81 224 LYS A O 1
ATOM 1835 N N . ILE A 1 225 ? -27.123 -10.043 -2.210 1.00 78.44 225 ILE A N 1
ATOM 1836 C CA . ILE A 1 225 ? -25.914 -10.723 -1.740 1.00 78.44 225 ILE A CA 1
ATOM 1837 C C . ILE A 1 225 ? -25.321 -9.894 -0.598 1.00 78.44 225 ILE A C 1
ATOM 1839 O O . ILE A 1 225 ? -25.095 -8.699 -0.767 1.00 78.44 225 ILE A O 1
ATOM 1843 N N . SER A 1 226 ? -25.072 -10.521 0.555 1.00 77.00 226 SER A N 1
ATOM 1844 C CA . SER A 1 226 ? -24.381 -9.864 1.671 1.00 77.00 226 SER A CA 1
ATOM 1845 C C . SER A 1 226 ? -22.940 -9.520 1.295 1.00 77.00 226 SER A C 1
ATOM 1847 O O . SER A 1 226 ? -22.317 -10.215 0.483 1.00 77.00 226 SER A O 1
ATOM 1849 N N . ARG A 1 227 ? -22.367 -8.491 1.930 1.00 75.69 227 ARG A N 1
ATOM 1850 C CA . ARG A 1 227 ? -20.974 -8.074 1.675 1.00 75.69 227 ARG A CA 1
ATOM 1851 C C . ARG A 1 227 ? -19.983 -9.225 1.852 1.00 75.69 227 ARG A C 1
ATOM 1853 O O . ARG A 1 227 ? -19.081 -9.386 1.036 1.00 75.69 227 ARG A O 1
ATOM 1860 N N . PHE A 1 228 ? -20.196 -10.066 2.866 1.00 76.19 228 PHE A N 1
ATOM 1861 C CA . PHE A 1 228 ? -19.367 -11.246 3.127 1.00 76.19 228 PHE A CA 1
ATOM 1862 C C . PHE A 1 228 ? -19.478 -12.318 2.037 1.00 76.19 228 PHE A C 1
ATOM 1864 O O . PHE A 1 228 ? -18.462 -12.858 1.609 1.00 76.19 228 PHE A O 1
ATOM 1871 N N . ASN A 1 229 ? -20.683 -12.612 1.540 1.00 81.56 229 ASN A N 1
ATOM 1872 C CA . ASN A 1 229 ? -20.848 -13.606 0.475 1.00 81.56 229 ASN A CA 1
ATOM 1873 C C . ASN A 1 229 ? -20.214 -13.123 -0.831 1.00 81.56 229 ASN A C 1
ATOM 1875 O O . ASN A 1 229 ? -19.535 -13.895 -1.506 1.00 81.56 229 ASN A O 1
ATOM 1879 N N . PHE A 1 230 ? -20.388 -11.840 -1.159 1.00 84.19 230 PHE A N 1
ATOM 1880 C CA . PHE A 1 230 ? -19.712 -11.236 -2.302 1.00 84.19 230 PHE A CA 1
ATOM 1881 C C . PHE A 1 230 ? -18.189 -11.311 -2.150 1.00 84.19 230 PHE A C 1
ATOM 1883 O O . PHE A 1 230 ? -17.506 -11.724 -3.085 1.00 84.19 230 PHE A O 1
ATOM 1890 N N . PHE A 1 231 ? -17.667 -10.998 -0.958 1.00 82.50 231 PHE A N 1
ATOM 1891 C CA . PHE A 1 231 ? -16.245 -11.119 -0.654 1.00 82.50 231 PHE A CA 1
ATOM 1892 C C . PHE A 1 231 ? -15.720 -12.537 -0.911 1.00 82.50 231 PHE A C 1
ATOM 1894 O O . PHE A 1 231 ? -14.723 -12.680 -1.608 1.00 82.50 231 PHE A O 1
ATOM 1901 N N . TYR A 1 232 ? -16.382 -13.588 -0.413 1.00 84.06 232 TYR A N 1
ATOM 1902 C CA . TYR A 1 232 ? -15.901 -14.963 -0.605 1.00 84.06 232 TYR A CA 1
ATOM 1903 C C . TYR A 1 232 ? -15.958 -15.421 -2.066 1.00 84.06 232 TYR A C 1
ATOM 1905 O O . TYR A 1 232 ? -15.047 -16.113 -2.523 1.00 84.06 232 TYR A O 1
ATOM 1913 N N . ILE A 1 233 ? -16.987 -15.010 -2.814 1.00 89.56 233 ILE A N 1
ATOM 1914 C CA . ILE A 1 233 ? -17.092 -15.295 -4.252 1.00 89.56 233 ILE A CA 1
ATOM 1915 C C . ILE A 1 233 ? -15.954 -14.601 -5.009 1.00 89.56 233 ILE A C 1
ATOM 1917 O O . ILE A 1 233 ? -15.250 -15.245 -5.788 1.00 89.56 233 ILE A O 1
ATOM 1921 N N . ALA A 1 234 ? -15.743 -13.308 -4.753 1.00 89.62 234 ALA A N 1
ATOM 1922 C CA . ALA A 1 234 ? -14.673 -12.538 -5.377 1.00 89.62 234 ALA A CA 1
ATOM 1923 C C . ALA A 1 234 ? -13.290 -13.083 -4.992 1.00 89.62 234 ALA A C 1
ATOM 1925 O O . ALA A 1 234 ? -12.446 -13.270 -5.863 1.00 89.62 234 ALA A O 1
ATOM 1926 N N . PHE A 1 235 ? -13.081 -13.413 -3.715 1.00 87.31 235 PHE A N 1
ATOM 1927 C CA . PHE A 1 235 ? -11.854 -14.024 -3.210 1.00 87.31 235 PHE A CA 1
ATOM 1928 C C . PHE A 1 235 ? -11.550 -15.336 -3.932 1.00 87.31 235 PHE A C 1
ATOM 1930 O O . PHE A 1 235 ? -10.444 -15.502 -4.432 1.00 87.31 235 PHE A O 1
ATOM 1937 N N . GLY A 1 236 ? -12.527 -16.242 -4.048 1.00 92.50 236 GLY A N 1
ATOM 1938 C CA . GLY A 1 236 ? -12.351 -17.507 -4.763 1.00 92.50 236 GLY A CA 1
ATOM 1939 C C . GLY A 1 236 ? -12.067 -17.310 -6.255 1.00 92.50 236 GLY A C 1
ATOM 1940 O O . GLY A 1 236 ? -11.160 -17.939 -6.797 1.00 92.50 236 GLY A O 1
ATOM 1941 N N . GLY A 1 237 ? -12.795 -16.401 -6.910 1.00 93.62 237 GLY A N 1
ATOM 1942 C CA . GLY A 1 237 ? -12.597 -16.091 -8.328 1.00 93.62 237 GLY A CA 1
ATOM 1943 C C . GLY A 1 237 ? -11.213 -15.509 -8.613 1.00 93.62 237 GLY A C 1
ATOM 1944 O O . GLY A 1 237 ? -10.507 -15.992 -9.495 1.00 93.62 237 GLY A O 1
ATOM 1945 N N . VAL A 1 238 ? -10.795 -14.519 -7.823 1.00 89.50 238 VAL A N 1
ATOM 1946 C CA . VAL A 1 238 ? -9.481 -13.881 -7.942 1.00 89.50 238 VAL A CA 1
ATOM 1947 C C . VAL A 1 238 ? -8.365 -14.856 -7.562 1.00 89.50 238 VAL A C 1
ATOM 1949 O O . VAL A 1 238 ? -7.372 -14.940 -8.279 1.00 89.50 238 VAL A O 1
ATOM 1952 N N . PHE A 1 239 ? -8.545 -15.658 -6.506 1.00 89.81 239 PHE A N 1
ATOM 1953 C CA . PHE A 1 239 ? -7.601 -16.708 -6.117 1.00 89.81 239 PHE A CA 1
ATOM 1954 C C . PHE A 1 239 ? -7.323 -17.667 -7.275 1.00 89.81 239 PHE A C 1
ATOM 1956 O O . PHE A 1 239 ? -6.162 -17.897 -7.595 1.00 89.81 239 PHE A O 1
ATOM 1963 N N . LEU A 1 240 ? -8.367 -18.181 -7.935 1.00 92.19 240 LEU A N 1
ATOM 1964 C CA . LEU A 1 240 ? -8.219 -19.064 -9.095 1.00 92.19 240 LEU A CA 1
ATOM 1965 C C . LEU A 1 240 ? -7.615 -18.332 -10.298 1.00 92.19 240 LEU A C 1
ATOM 1967 O O . LEU A 1 240 ? -6.760 -18.891 -10.983 1.00 92.19 240 LEU A O 1
ATOM 1971 N N . TYR A 1 241 ? -8.017 -17.080 -10.533 1.00 90.62 241 TYR A N 1
ATOM 1972 C CA . TYR A 1 241 ? -7.496 -16.274 -11.632 1.00 90.62 241 TYR A CA 1
ATOM 1973 C C . TYR A 1 241 ? -5.990 -16.047 -11.516 1.00 90.62 241 TYR A C 1
ATOM 1975 O O . TYR A 1 241 ? -5.294 -16.172 -12.516 1.00 90.62 241 TYR A O 1
ATOM 1983 N N . PHE A 1 242 ? -5.463 -15.787 -10.315 1.00 88.06 242 PHE A N 1
ATOM 1984 C CA . PHE A 1 242 ? -4.035 -15.528 -10.116 1.00 88.06 242 PHE A CA 1
ATOM 1985 C C . PHE A 1 242 ? -3.132 -16.677 -10.583 1.00 88.06 242 PHE A C 1
ATOM 1987 O O . PHE A 1 242 ? -2.029 -16.409 -11.061 1.00 88.06 242 PHE A O 1
ATOM 1994 N N . TRP A 1 243 ? -3.595 -17.933 -10.530 1.00 89.12 243 TRP A N 1
ATOM 1995 C CA . TRP A 1 243 ? -2.843 -19.081 -11.055 1.00 89.12 243 TRP A CA 1
ATOM 1996 C C . TRP A 1 243 ? -2.607 -19.000 -12.561 1.00 89.12 243 TRP A C 1
ATOM 1998 O O . TRP A 1 243 ? -1.598 -19.510 -13.049 1.00 89.12 243 TRP A O 1
ATOM 2008 N N . LEU A 1 244 ? -3.514 -18.359 -13.299 1.00 90.25 244 LEU A N 1
ATOM 2009 C CA . LEU A 1 244 ? -3.471 -18.327 -14.751 1.00 90.25 244 LEU A CA 1
ATOM 2010 C C . LEU A 1 244 ? -2.258 -17.530 -15.275 1.00 90.25 244 LEU A C 1
ATOM 2012 O O . LEU A 1 244 ? -1.412 -18.156 -15.915 1.00 90.25 244 LEU A O 1
ATOM 2016 N N . PRO A 1 245 ? -2.084 -16.223 -14.984 1.00 87.25 245 PRO A N 1
ATOM 2017 C CA . PRO A 1 245 ? -0.935 -15.472 -15.479 1.00 87.25 245 PRO A CA 1
ATOM 2018 C C . PRO A 1 245 ? 0.356 -15.737 -14.692 1.00 87.25 245 PRO A C 1
ATOM 2020 O O . PRO A 1 245 ? 1.430 -15.516 -15.236 1.00 87.25 245 PRO A O 1
ATOM 2023 N N . ASN A 1 246 ? 0.294 -16.221 -13.442 1.00 82.75 246 ASN A N 1
ATOM 2024 C CA . ASN A 1 246 ? 1.505 -16.386 -12.621 1.00 82.75 246 ASN A CA 1
ATOM 2025 C C . ASN A 1 246 ? 2.139 -17.778 -12.693 1.00 82.75 246 ASN A C 1
ATOM 2027 O O . ASN A 1 246 ? 3.323 -17.910 -12.386 1.00 82.75 246 ASN A O 1
ATOM 2031 N N . TYR A 1 247 ? 1.378 -18.815 -13.053 1.00 85.75 247 TYR A N 1
ATOM 2032 C CA . TYR A 1 247 ? 1.878 -20.191 -13.014 1.00 85.75 247 TYR A CA 1
ATOM 2033 C C . TYR A 1 247 ? 1.535 -20.991 -14.269 1.00 85.75 247 TYR A C 1
ATOM 2035 O O . TYR A 1 247 ? 2.434 -21.524 -14.914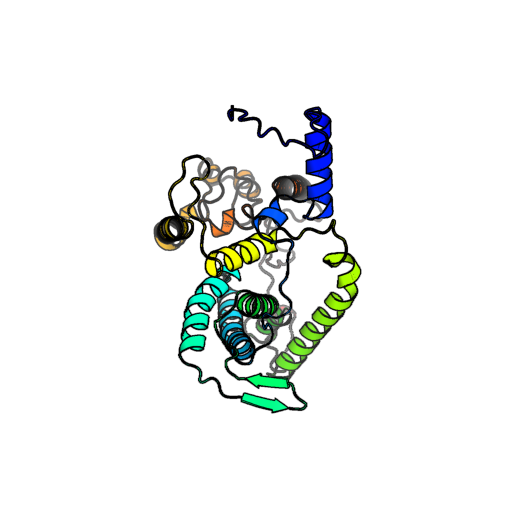 1.00 85.75 247 TYR A O 1
ATOM 2043 N N . LEU A 1 248 ? 0.254 -21.067 -14.637 1.00 90.56 248 LEU A N 1
ATOM 2044 C CA . LEU A 1 248 ? -0.201 -21.932 -15.728 1.00 90.56 248 LEU A CA 1
ATOM 2045 C C . LEU A 1 248 ? 0.212 -21.406 -17.107 1.00 90.56 248 LEU A C 1
ATOM 2047 O O . LEU A 1 248 ? 0.608 -22.191 -17.964 1.00 90.56 248 LEU A O 1
ATOM 2051 N N . PHE A 1 249 ? 0.125 -20.091 -17.328 1.00 90.00 249 PHE A N 1
ATOM 2052 C CA . PHE A 1 249 ? 0.501 -19.469 -18.593 1.00 90.00 249 PHE A CA 1
ATOM 2053 C C . PHE A 1 249 ? 1.129 -18.086 -18.383 1.00 90.00 249 PHE A C 1
ATOM 2055 O O . PHE A 1 249 ? 0.490 -17.044 -18.525 1.00 90.00 249 PHE A O 1
ATOM 2062 N N . SER A 1 250 ? 2.429 -18.088 -18.083 1.00 86.00 250 SER A N 1
ATOM 2063 C CA . SER A 1 250 ? 3.211 -16.885 -17.763 1.00 86.00 250 SER A CA 1
ATOM 2064 C C . SER A 1 250 ? 3.279 -15.841 -18.881 1.00 86.00 250 SER A C 1
ATOM 2066 O O . SER A 1 250 ? 3.467 -14.660 -18.601 1.00 86.00 250 SER A O 1
ATOM 2068 N N . ALA A 1 251 ? 3.055 -16.226 -20.142 1.00 85.62 251 ALA A N 1
ATOM 2069 C CA . ALA A 1 251 ? 3.001 -15.276 -21.255 1.00 85.62 251 ALA A CA 1
ATOM 2070 C C . ALA A 1 251 ? 1.823 -14.285 -21.151 1.00 85.62 251 ALA A C 1
ATOM 2072 O O . ALA A 1 251 ? 1.864 -13.220 -21.763 1.00 85.62 251 ALA A O 1
ATOM 2073 N N . LEU A 1 252 ? 0.784 -14.599 -20.364 1.00 86.81 252 LEU A N 1
ATOM 2074 C CA . LEU A 1 252 ? -0.311 -13.666 -20.078 1.00 86.81 252 LEU A CA 1
ATOM 2075 C C . LEU A 1 252 ? 0.127 -12.502 -19.183 1.00 86.81 252 LEU A C 1
ATOM 2077 O O . LEU A 1 252 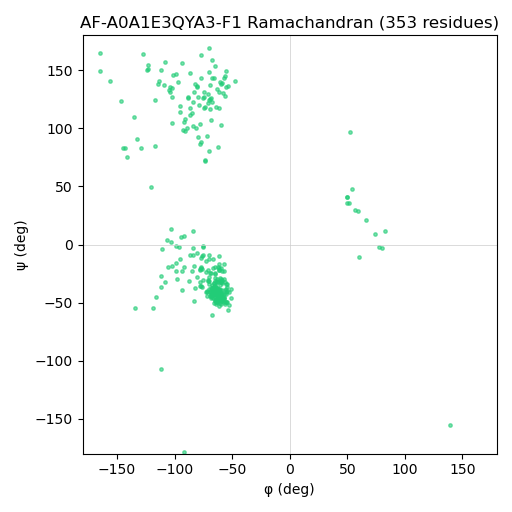? -0.445 -11.417 -19.284 1.00 86.81 252 LEU A O 1
ATOM 2081 N N . ALA A 1 253 ? 1.134 -12.700 -18.329 1.00 84.56 253 ALA A N 1
ATOM 2082 C CA . ALA A 1 253 ? 1.661 -11.630 -17.489 1.00 84.56 253 ALA A CA 1
ATOM 2083 C C . ALA A 1 253 ? 2.432 -10.581 -18.308 1.00 84.56 253 ALA A C 1
ATOM 2085 O O . ALA A 1 253 ? 2.400 -9.398 -17.979 1.00 84.56 253 ALA A O 1
ATOM 2086 N N . THR A 1 254 ? 3.073 -10.987 -19.405 1.00 83.62 254 THR A N 1
ATOM 2087 C CA . THR A 1 254 ? 3.865 -10.118 -20.293 1.00 83.62 254 THR A CA 1
ATOM 2088 C C . THR A 1 254 ? 3.314 -10.139 -21.715 1.00 83.62 254 THR A C 1
ATOM 2090 O O . THR A 1 254 ? 4.034 -10.343 -22.695 1.00 83.62 254 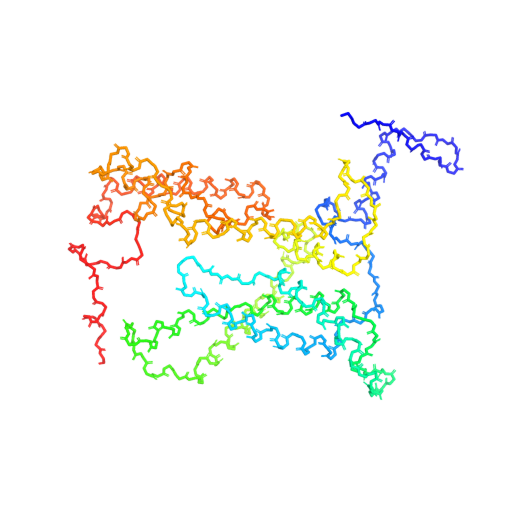THR A O 1
ATOM 2093 N N . PHE A 1 255 ? 2.002 -9.940 -21.829 1.00 88.06 255 PHE A N 1
ATOM 2094 C CA . PHE A 1 255 ? 1.299 -10.074 -23.094 1.00 88.06 255 PHE A CA 1
ATOM 2095 C C . PHE A 1 255 ? 1.677 -8.955 -24.069 1.00 88.06 255 PHE A C 1
ATOM 2097 O O . PHE A 1 255 ? 1.416 -7.775 -23.837 1.00 88.06 255 PHE A O 1
ATOM 2104 N N . ASN A 1 256 ? 2.289 -9.325 -25.192 1.00 86.12 256 ASN A N 1
ATOM 2105 C CA . ASN A 1 256 ? 2.756 -8.365 -26.183 1.00 86.12 256 ASN A CA 1
ATOM 2106 C C . ASN A 1 256 ? 2.528 -8.863 -27.606 1.00 86.12 256 ASN A C 1
ATOM 2108 O O . ASN A 1 256 ? 3.437 -9.308 -28.297 1.00 86.12 256 ASN A O 1
ATOM 2112 N N . TRP A 1 257 ? 1.275 -8.801 -28.036 1.00 87.88 257 TRP A N 1
ATOM 2113 C CA . TRP A 1 257 ? 0.865 -9.294 -29.347 1.00 87.88 257 TRP A CA 1
ATOM 2114 C C . TRP A 1 257 ? 1.423 -8.460 -30.512 1.00 87.88 257 TRP A C 1
ATOM 2116 O O . TRP A 1 257 ? 1.568 -8.974 -31.618 1.00 87.88 257 TRP A O 1
ATOM 2126 N N . ILE A 1 258 ? 1.755 -7.183 -30.281 1.00 89.19 258 ILE A N 1
ATOM 2127 C CA . ILE A 1 258 ? 2.232 -6.277 -31.334 1.00 89.19 258 ILE A CA 1
ATOM 2128 C C . ILE A 1 258 ? 3.628 -6.689 -31.804 1.00 89.19 258 ILE A C 1
ATOM 2130 O O . ILE A 1 258 ? 3.884 -6.723 -33.007 1.00 89.19 258 ILE A O 1
ATOM 2134 N N . THR A 1 259 ? 4.518 -7.083 -30.889 1.00 86.56 259 THR A N 1
ATOM 2135 C CA . THR A 1 259 ? 5.861 -7.555 -31.260 1.00 86.56 259 THR A CA 1
ATOM 2136 C C . THR A 1 259 ? 5.832 -8.874 -32.035 1.00 86.56 259 THR A C 1
ATOM 2138 O O . THR A 1 259 ? 6.762 -9.147 -32.789 1.00 86.56 259 THR A O 1
ATOM 2141 N N . TRP A 1 260 ? 4.752 -9.660 -31.955 1.00 86.88 260 TRP A N 1
ATOM 2142 C CA . TRP A 1 260 ? 4.583 -10.876 -32.762 1.00 86.88 260 TRP A CA 1
ATOM 2143 C C . TRP A 1 260 ? 4.321 -10.589 -34.244 1.00 86.88 260 TRP A C 1
ATOM 2145 O O . TRP A 1 260 ? 4.595 -11.446 -35.081 1.00 86.88 260 TRP A O 1
ATOM 2155 N N . ILE A 1 261 ? 3.830 -9.390 -34.585 1.00 89.31 261 ILE A N 1
ATOM 2156 C CA . ILE A 1 261 ? 3.575 -8.988 -35.977 1.00 89.31 261 ILE A CA 1
ATOM 2157 C C . ILE A 1 261 ? 4.892 -8.905 -36.759 1.00 89.31 261 ILE A C 1
ATOM 2159 O O . ILE A 1 261 ? 4.965 -9.338 -37.908 1.00 89.31 261 ILE A O 1
ATOM 2163 N N . ALA A 1 262 ? 5.939 -8.356 -36.137 1.00 90.94 262 ALA A N 1
ATOM 2164 C CA . ALA A 1 262 ? 7.273 -8.270 -36.722 1.00 90.94 262 ALA A CA 1
ATOM 2165 C C . ALA A 1 262 ? 8.351 -8.481 -35.640 1.00 90.94 262 ALA A C 1
ATOM 2167 O O . ALA A 1 262 ? 8.917 -7.507 -35.137 1.00 90.94 262 ALA A O 1
ATOM 2168 N N . PRO A 1 263 ? 8.678 -9.742 -35.302 1.00 86.62 263 PRO A N 1
ATOM 2169 C CA . PRO A 1 263 ? 9.534 -10.068 -34.156 1.00 86.62 263 PRO A CA 1
ATOM 2170 C C . PRO A 1 263 ? 10.976 -9.567 -34.294 1.00 86.62 263 PRO A C 1
ATOM 2172 O O . PRO A 1 263 ? 11.636 -9.309 -33.294 1.00 86.62 263 PRO A O 1
ATOM 2175 N N . ASN A 1 264 ? 11.458 -9.378 -35.524 1.00 89.44 264 ASN A N 1
ATOM 2176 C CA . ASN A 1 264 ? 12.826 -8.926 -35.799 1.00 89.44 264 ASN A CA 1
ATOM 2177 C C . ASN A 1 264 ? 12.938 -7.400 -35.984 1.00 89.44 264 ASN A C 1
ATOM 2179 O O . ASN A 1 264 ? 13.991 -6.904 -36.383 1.00 89.44 264 ASN A O 1
ATOM 2183 N N . ASN A 1 265 ? 11.862 -6.640 -35.751 1.00 90.81 265 ASN A N 1
ATOM 2184 C CA . ASN A 1 265 ? 11.873 -5.189 -35.920 1.00 90.81 265 ASN A CA 1
ATOM 2185 C C . ASN A 1 265 ? 12.255 -4.491 -34.608 1.00 90.81 265 ASN A C 1
ATOM 2187 O O . ASN A 1 265 ? 11.451 -4.403 -33.679 1.00 90.81 265 ASN A O 1
ATOM 2191 N N . PHE A 1 266 ? 13.469 -3.937 -34.570 1.00 88.44 266 PHE A N 1
ATOM 2192 C CA . PHE A 1 266 ? 13.980 -3.200 -33.415 1.00 88.44 266 PHE A CA 1
ATOM 2193 C C . PHE A 1 266 ? 13.089 -2.017 -33.019 1.00 88.44 266 PHE A C 1
ATOM 2195 O O . PHE A 1 266 ? 12.748 -1.888 -31.851 1.00 88.44 266 PHE A O 1
ATOM 2202 N N . ASN A 1 267 ? 12.662 -1.182 -33.973 1.00 90.06 267 ASN A N 1
ATOM 2203 C CA . ASN A 1 267 ? 11.845 -0.002 -33.668 1.00 90.06 267 ASN A CA 1
ATOM 2204 C C . ASN A 1 267 ? 10.492 -0.404 -33.066 1.00 90.06 267 ASN A C 1
ATOM 2206 O O . ASN A 1 267 ? 10.002 0.241 -32.140 1.00 90.06 267 ASN A O 1
ATOM 2210 N N . LEU A 1 268 ? 9.906 -1.498 -33.561 1.00 90.06 268 LEU A N 1
ATOM 2211 C CA . LEU A 1 268 ? 8.666 -2.039 -33.013 1.00 90.06 268 LEU A CA 1
ATOM 2212 C C . LEU A 1 268 ? 8.868 -2.527 -31.574 1.00 90.06 268 LEU A C 1
ATOM 2214 O O . LEU A 1 268 ? 8.084 -2.174 -30.692 1.00 90.06 268 LEU A O 1
ATOM 2218 N N . ALA A 1 269 ? 9.933 -3.295 -31.331 1.00 89.25 269 ALA A N 1
ATOM 2219 C CA . ALA A 1 269 ? 10.270 -3.809 -30.008 1.00 89.25 269 ALA A CA 1
ATOM 2220 C C . ALA A 1 269 ? 10.643 -2.692 -29.017 1.00 89.25 269 ALA A C 1
ATOM 2222 O O . ALA A 1 269 ? 10.216 -2.735 -27.869 1.00 89.25 269 ALA A O 1
ATOM 2223 N N . ALA A 1 270 ? 11.361 -1.656 -29.453 1.00 89.31 270 ALA A N 1
ATOM 2224 C CA . ALA A 1 270 ? 11.745 -0.524 -28.613 1.00 89.31 270 ALA A CA 1
ATOM 2225 C C . ALA A 1 270 ? 10.528 0.287 -28.136 1.00 89.31 270 ALA A C 1
ATOM 2227 O O . ALA A 1 270 ? 10.487 0.732 -26.992 1.00 89.31 270 ALA A O 1
ATOM 2228 N N . ILE A 1 271 ? 9.506 0.457 -28.981 1.00 90.94 271 ILE A N 1
ATOM 2229 C CA . ILE A 1 271 ? 8.304 1.228 -28.624 1.00 90.94 271 ILE A CA 1
ATOM 2230 C C . ILE A 1 271 ? 7.300 0.370 -27.844 1.00 90.94 271 ILE A C 1
ATOM 2232 O O . ILE A 1 271 ? 6.777 0.786 -26.812 1.00 90.94 271 ILE A O 1
ATOM 2236 N N . THR A 1 272 ? 7.007 -0.829 -28.339 1.00 90.31 272 THR A N 1
ATOM 2237 C CA . THR A 1 272 ? 5.883 -1.635 -27.833 1.00 90.31 272 THR A CA 1
ATOM 2238 C C . THR A 1 272 ? 6.314 -2.711 -26.844 1.00 90.31 272 THR A C 1
ATOM 2240 O O . THR A 1 272 ? 5.476 -3.230 -26.113 1.00 90.31 272 THR A O 1
ATOM 2243 N N . GLY A 1 273 ? 7.608 -3.040 -26.787 1.00 86.31 273 GLY A N 1
ATOM 2244 C CA . GLY A 1 273 ? 8.175 -4.100 -25.957 1.00 86.31 273 GLY A CA 1
ATOM 2245 C C . GLY A 1 273 ? 7.954 -3.893 -24.461 1.00 86.31 273 GLY A C 1
ATOM 2246 O O . GLY A 1 273 ? 8.094 -2.787 -23.947 1.00 86.31 273 GLY A O 1
ATOM 2247 N N . THR A 1 274 ? 7.642 -4.987 -23.763 1.00 82.75 274 THR A N 1
ATOM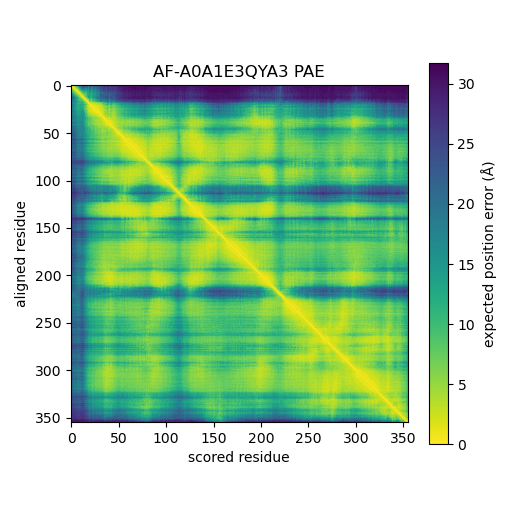 2248 C CA . THR A 1 274 ? 7.411 -5.015 -22.306 1.00 82.75 274 THR A CA 1
ATOM 2249 C C . THR A 1 274 ? 8.722 -4.980 -21.520 1.00 82.75 274 THR A C 1
ATOM 2251 O O . THR A 1 274 ? 8.799 -4.367 -20.461 1.00 82.75 274 THR A O 1
ATOM 2254 N N . PHE A 1 275 ? 9.762 -5.630 -22.047 1.00 79.25 275 PHE A N 1
ATOM 2255 C CA . PHE A 1 275 ? 11.117 -5.600 -21.501 1.00 79.25 275 PHE A CA 1
ATOM 2256 C C . PHE A 1 275 ? 11.986 -4.704 -22.371 1.00 79.25 275 PHE A C 1
ATOM 2258 O O . PHE A 1 275 ? 11.948 -4.824 -23.594 1.00 79.25 275 PHE A O 1
ATOM 2265 N N . TYR A 1 276 ? 12.751 -3.816 -21.740 1.00 80.88 276 TYR A N 1
ATOM 2266 C CA . TYR A 1 276 ? 13.642 -2.834 -22.372 1.00 80.88 276 TYR A CA 1
ATOM 2267 C C . TYR A 1 276 ? 12.997 -1.813 -23.321 1.00 80.88 276 TYR A C 1
ATOM 2269 O O . TYR A 1 276 ? 13.660 -0.850 -23.697 1.00 80.88 276 TYR A O 1
ATOM 2277 N N . GLY A 1 277 ? 11.730 -1.996 -23.695 1.00 85.75 277 GLY A N 1
ATOM 2278 C CA . GLY A 1 277 ? 10.947 -1.057 -24.484 1.00 85.75 277 GLY A CA 1
ATOM 2279 C C . GLY A 1 277 ? 10.139 -0.073 -23.634 1.00 85.75 277 GLY A C 1
ATOM 2280 O O . GLY A 1 277 ? 10.175 -0.084 -22.400 1.00 85.75 277 GLY A O 1
ATOM 2281 N N . MET A 1 278 ? 9.385 0.783 -24.321 1.00 87.88 278 MET A N 1
ATOM 2282 C CA . MET A 1 278 ? 8.518 1.794 -23.703 1.00 87.88 278 MET A CA 1
ATOM 2283 C C . MET A 1 278 ? 7.172 1.237 -23.217 1.00 87.88 278 MET A C 1
ATOM 2285 O O . MET A 1 278 ? 6.416 1.958 -22.573 1.00 87.88 278 MET A O 1
ATOM 2289 N N . GLY A 1 279 ? 6.849 -0.026 -23.520 1.00 86.56 279 GLY A N 1
ATOM 2290 C CA . GLY A 1 279 ? 5.617 -0.670 -23.064 1.00 86.56 279 GLY A CA 1
ATOM 2291 C C . GLY A 1 279 ? 4.333 -0.080 -23.655 1.00 86.56 279 GLY A C 1
ATOM 2292 O O . GLY A 1 279 ? 3.265 -0.262 -23.070 1.00 86.56 279 GLY A O 1
ATOM 2293 N N . ILE A 1 280 ? 4.401 0.619 -24.799 1.00 88.25 280 ILE A N 1
ATOM 2294 C CA . ILE A 1 280 ? 3.203 1.144 -25.467 1.00 88.25 280 ILE A CA 1
ATOM 2295 C C . ILE A 1 280 ? 2.432 -0.023 -26.080 1.00 88.25 280 ILE A C 1
ATOM 2297 O O . ILE A 1 280 ? 2.681 -0.444 -27.210 1.00 88.25 280 ILE A O 1
ATOM 2301 N N . ASN A 1 281 ? 1.480 -0.545 -25.321 1.00 87.06 281 ASN A N 1
ATOM 2302 C CA . ASN A 1 281 ? 0.609 -1.619 -25.756 1.00 87.06 281 ASN A CA 1
ATOM 2303 C C . ASN A 1 281 ? -0.782 -1.439 -25.119 1.00 87.06 281 ASN A C 1
ATOM 2305 O O . ASN A 1 281 ? -0.876 -1.397 -23.892 1.00 87.06 281 ASN A O 1
ATOM 2309 N N . PRO A 1 282 ? -1.864 -1.366 -25.920 1.00 85.19 282 PRO A N 1
ATOM 2310 C CA . PRO A 1 282 ? -3.230 -1.274 -25.402 1.00 85.19 282 PRO A CA 1
ATOM 2311 C C . PRO A 1 282 ? -3.617 -2.416 -24.453 1.00 85.19 282 PRO A C 1
ATOM 2313 O O . PRO A 1 282 ? -4.408 -2.208 -23.539 1.00 85.19 282 PRO A O 1
ATOM 2316 N N . ILE A 1 283 ? -3.069 -3.618 -24.666 1.00 86.75 283 ILE A N 1
ATOM 2317 C CA . ILE A 1 283 ? -3.287 -4.796 -23.818 1.00 86.75 283 ILE A CA 1
ATOM 2318 C C . ILE A 1 283 ? -1.912 -5.370 -23.475 1.00 86.75 283 ILE A C 1
ATOM 2320 O O . ILE A 1 283 ? -1.412 -6.262 -24.158 1.00 86.75 283 ILE A O 1
ATOM 2324 N N . ALA A 1 284 ? -1.273 -4.800 -22.452 1.00 83.75 284 ALA A N 1
ATOM 2325 C CA . ALA A 1 284 ? 0.099 -5.135 -22.059 1.00 83.75 284 ALA A CA 1
ATOM 2326 C C . ALA A 1 284 ? 0.212 -6.350 -21.122 1.00 83.75 284 ALA A C 1
ATOM 2328 O O . ALA A 1 284 ? 1.277 -6.956 -21.010 1.00 83.75 284 ALA A O 1
ATOM 2329 N N . THR A 1 285 ? -0.860 -6.684 -20.402 1.00 88.25 285 THR A N 1
ATOM 2330 C CA . THR A 1 285 ? -0.846 -7.737 -19.384 1.00 88.25 285 THR A CA 1
ATOM 2331 C C . THR A 1 285 ? -2.263 -8.151 -19.002 1.00 88.25 285 THR A C 1
ATOM 2333 O O . THR A 1 285 ? -3.189 -7.341 -19.030 1.00 88.25 285 THR A O 1
ATOM 2336 N N . PHE A 1 286 ? -2.415 -9.415 -18.624 1.00 89.19 286 PHE A N 1
ATOM 2337 C CA . PHE A 1 286 ? -3.601 -9.943 -17.956 1.00 89.19 286 PHE A CA 1
ATOM 2338 C C . PHE A 1 286 ? -3.338 -10.220 -16.469 1.00 89.19 286 PHE A C 1
ATOM 2340 O O . PHE A 1 286 ? -4.203 -10.748 -15.773 1.00 89.19 286 PHE A O 1
ATOM 2347 N N . ASP A 1 287 ? -2.156 -9.887 -15.954 1.00 87.81 287 ASP A N 1
ATOM 2348 C CA . ASP A 1 287 ? -1.843 -10.055 -14.541 1.00 87.81 287 ASP A CA 1
ATOM 2349 C C . ASP A 1 287 ? -2.349 -8.857 -13.730 1.00 87.81 287 ASP A C 1
ATOM 2351 O O . ASP A 1 287 ? -1.981 -7.703 -13.970 1.00 87.81 287 ASP A O 1
ATOM 2355 N N . TRP A 1 288 ? -3.190 -9.150 -12.738 1.00 84.62 288 TRP A N 1
ATOM 2356 C CA . TRP A 1 288 ? -3.797 -8.141 -11.880 1.00 84.62 288 TRP A CA 1
ATOM 2357 C C . TRP A 1 288 ? -2.769 -7.303 -11.107 1.00 84.62 288 TRP A C 1
ATOM 2359 O O . TRP A 1 288 ? -3.000 -6.116 -10.908 1.00 84.62 288 TRP A O 1
ATOM 2369 N N . ASN A 1 289 ? -1.614 -7.866 -10.729 1.00 80.25 289 ASN A N 1
ATOM 2370 C CA . ASN A 1 289 ? -0.564 -7.120 -10.026 1.00 80.25 289 ASN A CA 1
ATOM 2371 C C . ASN A 1 289 ? 0.011 -5.983 -10.881 1.00 80.25 289 ASN A C 1
ATOM 2373 O O . ASN A 1 289 ? 0.403 -4.949 -10.348 1.00 80.25 289 ASN A O 1
ATOM 2377 N N . TYR A 1 290 ? 0.066 -6.168 -12.203 1.00 81.38 290 TYR A N 1
ATOM 2378 C CA . TYR A 1 290 ? 0.500 -5.117 -13.120 1.00 81.38 290 TYR A CA 1
ATOM 2379 C C . TYR A 1 290 ? -0.638 -4.143 -13.443 1.00 81.38 290 TYR A C 1
ATOM 2381 O O . TYR A 1 290 ? -0.396 -2.941 -13.528 1.00 81.38 290 TYR A O 1
ATOM 2389 N N . ILE A 1 291 ? -1.876 -4.639 -13.578 1.00 84.00 291 ILE A N 1
ATOM 2390 C CA . ILE A 1 291 ? -3.059 -3.799 -13.835 1.00 84.00 291 ILE A CA 1
ATOM 2391 C C . ILE A 1 291 ? -3.309 -2.838 -12.665 1.00 84.00 291 ILE A C 1
ATOM 2393 O O . ILE A 1 291 ? -3.488 -1.642 -12.878 1.00 84.00 291 ILE A O 1
ATOM 2397 N N . ASP A 1 292 ? -3.276 -3.332 -11.427 1.00 82.25 292 ASP A N 1
ATOM 2398 C CA . ASP A 1 292 ? -3.513 -2.527 -10.223 1.00 82.25 292 ASP A CA 1
ATOM 2399 C C . ASP A 1 292 ? -2.254 -1.792 -9.725 1.00 82.25 292 ASP A C 1
ATOM 2401 O O . ASP A 1 292 ? -2.258 -1.203 -8.646 1.00 82.25 292 ASP A O 1
ATOM 2405 N N . GLY A 1 293 ? -1.173 -1.754 -10.515 1.00 78.19 293 GLY A N 1
ATOM 2406 C CA . GLY A 1 293 ? 0.082 -1.093 -10.132 1.00 78.19 293 GLY A CA 1
ATOM 2407 C C . GLY A 1 293 ? -0.070 0.398 -9.786 1.00 78.19 293 GLY A C 1
ATOM 2408 O O . GLY A 1 293 ? 0.737 0.942 -9.037 1.00 78.19 293 GLY A O 1
ATOM 2409 N N . MET A 1 294 ? -1.128 1.051 -10.280 1.00 78.62 294 MET A N 1
ATOM 2410 C CA . MET A 1 294 ? -1.489 2.443 -9.963 1.00 78.62 294 MET A CA 1
ATOM 2411 C C . MET A 1 294 ? -2.659 2.572 -8.969 1.00 78.62 294 MET A C 1
ATOM 2413 O O . MET A 1 294 ? -3.203 3.661 -8.796 1.00 78.62 294 MET A O 1
ATOM 2417 N N . SER A 1 295 ? -3.052 1.482 -8.297 1.00 82.69 295 SER A N 1
ATOM 2418 C CA . SER A 1 295 ? -4.190 1.442 -7.363 1.00 82.69 295 SER A CA 1
ATOM 2419 C C . SER A 1 295 ? -5.491 1.949 -8.001 1.00 82.69 295 SER A C 1
ATOM 2421 O O . SER A 1 295 ? -6.207 2.782 -7.431 1.00 82.69 295 SER A O 1
ATOM 2423 N N . LEU A 1 296 ? -5.791 1.456 -9.208 1.00 80.56 296 LEU A N 1
ATOM 2424 C CA . LEU A 1 296 ? -6.858 1.965 -10.079 1.00 80.56 296 LEU A CA 1
ATOM 2425 C C . LEU A 1 296 ? -8.246 1.880 -9.435 1.00 80.56 296 LEU A C 1
ATOM 2427 O O . LEU A 1 296 ? -9.109 2.704 -9.727 1.00 80.56 296 LEU A O 1
ATOM 2431 N N . LEU A 1 297 ? -8.460 0.898 -8.553 1.00 83.12 297 LEU A N 1
ATOM 2432 C CA . LEU A 1 297 ? -9.735 0.711 -7.854 1.00 83.12 297 LEU A CA 1
ATOM 2433 C C . LEU A 1 297 ? -9.962 1.697 -6.703 1.00 83.12 297 LEU A C 1
ATOM 2435 O O . LEU A 1 297 ? -11.093 1.858 -6.249 1.00 83.12 297 LEU A O 1
ATOM 2439 N N . VAL A 1 298 ? -8.896 2.314 -6.193 1.00 85.44 298 VAL A N 1
ATOM 2440 C CA . VAL A 1 298 ? -8.940 3.123 -4.968 1.00 85.44 298 VAL A CA 1
ATOM 2441 C C . VAL A 1 298 ? -8.720 4.601 -5.267 1.00 85.44 298 VAL A C 1
ATOM 2443 O O . VAL A 1 298 ? -9.323 5.470 -4.636 1.00 85.44 298 VAL A O 1
ATOM 2446 N N . VAL A 1 299 ? -7.849 4.900 -6.229 1.00 86.94 299 VAL A N 1
ATOM 2447 C CA . VAL A 1 299 ? -7.515 6.267 -6.620 1.00 86.94 299 VAL A CA 1
ATOM 2448 C C . VAL A 1 299 ? -8.594 6.821 -7.562 1.00 86.94 299 VAL A C 1
ATOM 2450 O O . VAL A 1 299 ? -8.989 6.139 -8.508 1.00 86.94 299 VAL A O 1
ATOM 2453 N N . PRO A 1 300 ? -9.061 8.069 -7.362 1.00 87.69 300 PRO A N 1
ATOM 2454 C CA . PRO A 1 300 ? -10.054 8.680 -8.236 1.00 87.69 300 PRO A CA 1
ATOM 2455 C C . PRO A 1 300 ? -9.635 8.710 -9.709 1.00 87.69 300 PRO A C 1
ATOM 2457 O O . PRO A 1 300 ? -8.476 8.967 -10.045 1.00 87.69 300 PRO A O 1
ATOM 2460 N N . TRP A 1 301 ? -10.616 8.552 -10.601 1.00 87.56 301 TRP A N 1
ATOM 2461 C CA . TRP A 1 301 ? -10.410 8.527 -12.053 1.00 87.56 301 TRP A CA 1
ATOM 2462 C C . TRP A 1 301 ? -9.590 9.713 -12.578 1.00 87.56 301 TRP A C 1
ATOM 2464 O O . TRP A 1 301 ? -8.637 9.516 -13.326 1.00 87.56 301 TRP A O 1
ATOM 2474 N N . TYR A 1 302 ? -9.902 10.941 -12.149 1.00 89.06 302 TYR A N 1
ATOM 2475 C CA . TYR A 1 302 ? -9.200 12.140 -12.624 1.00 89.06 302 TYR A CA 1
ATOM 2476 C C . TYR A 1 302 ? -7.697 12.113 -12.302 1.00 89.06 302 TYR A C 1
ATOM 2478 O O . TYR A 1 302 ? -6.882 12.594 -13.088 1.00 89.06 302 TYR A O 1
ATOM 2486 N N . SER A 1 303 ? -7.319 11.533 -11.158 1.00 89.88 303 SER A N 1
ATOM 2487 C CA . SER A 1 303 ? -5.922 11.423 -10.743 1.00 89.88 303 SER A CA 1
ATOM 2488 C C . SER A 1 303 ? -5.188 10.394 -11.598 1.00 89.88 303 SER A C 1
ATOM 2490 O O . SER A 1 303 ? -4.070 10.657 -12.040 1.00 89.88 303 SER A O 1
ATOM 2492 N N . ASN A 1 304 ? -5.840 9.272 -11.914 1.00 89.56 304 ASN A N 1
ATOM 2493 C CA . ASN A 1 304 ? -5.312 8.288 -12.857 1.00 89.56 304 ASN A CA 1
ATOM 2494 C C . ASN A 1 304 ? -5.139 8.887 -14.258 1.00 89.56 304 ASN A C 1
ATOM 2496 O O . ASN A 1 304 ? -4.060 8.778 -14.832 1.00 89.56 304 ASN A O 1
ATOM 2500 N N . VAL A 1 305 ? -6.137 9.606 -14.784 1.00 91.75 305 VAL A N 1
ATOM 2501 C CA . VAL A 1 305 ? -6.030 10.289 -16.088 1.00 91.75 305 VAL A CA 1
ATOM 2502 C C . VAL A 1 305 ? -4.847 11.255 -16.119 1.00 91.75 305 VAL A C 1
ATOM 2504 O O . VAL A 1 305 ? -4.076 11.240 -17.074 1.00 91.75 305 VAL A O 1
ATOM 2507 N N . ASN A 1 306 ? -4.658 12.057 -15.070 1.00 93.56 306 ASN A N 1
ATOM 2508 C CA . ASN A 1 306 ? -3.522 12.973 -14.989 1.00 93.56 306 ASN A CA 1
ATOM 2509 C C . ASN A 1 306 ? -2.169 12.235 -15.003 1.00 93.56 306 ASN A C 1
ATOM 2511 O O . ASN A 1 306 ? -1.246 12.654 -15.700 1.00 93.56 306 ASN A O 1
ATOM 2515 N N . GLN A 1 307 ? -2.059 11.116 -14.279 1.00 91.25 307 GLN A N 1
ATOM 2516 C CA . GLN A 1 307 ? -0.864 10.266 -14.310 1.00 91.25 307 GLN A CA 1
ATOM 2517 C C . GLN A 1 307 ? -0.623 9.675 -15.706 1.00 91.25 307 GLN A C 1
ATOM 2519 O O . GLN A 1 307 ? 0.502 9.731 -16.201 1.00 91.25 307 GLN A O 1
ATOM 2524 N N . TYR A 1 308 ? -1.671 9.186 -16.380 1.00 89.56 308 TYR A N 1
ATOM 2525 C CA . TYR A 1 308 ? -1.572 8.670 -17.747 1.00 89.56 308 TYR A CA 1
ATOM 2526 C C . TYR A 1 308 ? -1.146 9.744 -18.749 1.00 89.56 308 TYR A C 1
ATOM 2528 O O . TYR A 1 308 ? -0.298 9.473 -19.594 1.00 89.56 308 TYR A O 1
ATOM 2536 N N . ILE A 1 309 ? -1.664 10.971 -18.636 1.00 94.00 309 ILE A N 1
ATOM 2537 C CA . ILE A 1 309 ? -1.220 12.099 -19.469 1.00 94.00 309 ILE A CA 1
ATOM 2538 C C . ILE A 1 309 ? 0.275 12.356 -19.253 1.00 94.00 309 ILE A C 1
ATOM 2540 O O . ILE A 1 309 ? 1.025 12.449 -20.225 1.00 94.00 309 ILE A O 1
ATOM 2544 N N . GLY A 1 310 ? 0.724 12.409 -17.994 1.00 93.94 310 GLY A N 1
ATOM 2545 C CA . GLY A 1 310 ? 2.143 12.548 -17.663 1.00 93.94 310 GLY A CA 1
ATOM 2546 C C . GLY A 1 310 ? 2.996 11.428 -18.263 1.00 93.94 310 GLY A C 1
ATOM 2547 O O . GLY A 1 310 ? 4.044 11.698 -18.846 1.00 93.94 310 GLY A O 1
ATOM 2548 N N . MET A 1 311 ? 2.514 10.185 -18.197 1.00 90.69 311 MET A N 1
ATOM 2549 C CA . MET A 1 311 ? 3.198 9.020 -18.756 1.00 90.69 311 MET A CA 1
ATOM 2550 C C . MET A 1 311 ? 3.282 9.072 -20.287 1.00 90.69 311 MET A C 1
ATOM 2552 O O . MET A 1 311 ? 4.335 8.772 -20.847 1.00 90.69 311 MET A O 1
ATOM 2556 N N . VAL A 1 312 ? 2.222 9.510 -20.974 1.00 92.19 312 VAL A N 1
ATOM 2557 C CA . VAL A 1 312 ? 2.224 9.703 -22.435 1.00 92.19 312 VAL A CA 1
ATOM 2558 C C . VAL A 1 312 ? 3.218 10.793 -22.834 1.00 92.19 312 VAL A C 1
ATOM 2560 O O . VAL A 1 312 ? 4.030 10.575 -23.731 1.00 92.19 312 VAL A O 1
ATOM 2563 N N . ILE A 1 313 ? 3.208 11.940 -22.147 1.00 94.88 313 ILE A N 1
ATOM 2564 C CA . ILE A 1 313 ? 4.147 13.038 -22.419 1.00 94.88 313 ILE A CA 1
ATOM 2565 C C . ILE A 1 313 ? 5.590 12.572 -22.200 1.00 94.88 313 ILE A C 1
ATOM 2567 O O . ILE A 1 313 ? 6.429 12.758 -23.079 1.00 94.88 313 ILE A O 1
ATOM 2571 N N . ALA A 1 314 ? 5.875 11.925 -21.067 1.00 92.69 314 ALA A N 1
ATOM 2572 C CA . ALA A 1 314 ? 7.203 11.392 -20.771 1.00 92.69 314 ALA A CA 1
ATOM 2573 C C . ALA A 1 314 ? 7.654 10.380 -21.833 1.00 92.69 314 ALA A C 1
ATOM 2575 O O . ALA A 1 314 ? 8.787 10.441 -22.302 1.00 92.69 314 ALA A O 1
ATOM 2576 N N . THR A 1 315 ? 6.750 9.504 -22.273 1.00 92.25 315 THR A N 1
ATOM 2577 C CA . THR A 1 315 ? 7.031 8.514 -23.316 1.00 92.25 315 THR A CA 1
ATOM 2578 C C . THR A 1 315 ? 7.419 9.176 -24.638 1.00 92.25 315 THR A C 1
ATOM 2580 O O . THR A 1 315 ? 8.423 8.800 -25.240 1.00 92.25 315 THR A O 1
ATOM 2583 N N . LEU A 1 316 ? 6.677 10.200 -25.073 1.00 92.75 316 LEU A N 1
ATOM 2584 C CA . LEU A 1 316 ? 6.991 10.952 -26.292 1.00 92.75 316 LEU A CA 1
ATOM 2585 C C . LEU A 1 316 ? 8.335 11.686 -26.193 1.00 92.75 316 LEU A C 1
ATOM 2587 O O . LEU A 1 316 ? 9.093 11.702 -27.163 1.00 92.75 316 LEU A O 1
ATOM 2591 N N . LEU A 1 317 ? 8.652 12.255 -25.026 1.00 92.88 317 LEU A N 1
ATOM 2592 C CA . LEU A 1 317 ? 9.941 12.906 -24.782 1.00 92.88 317 LEU A CA 1
ATOM 2593 C C . LEU A 1 317 ? 11.099 11.906 -24.854 1.00 92.88 317 LEU A C 1
ATOM 2595 O O . LEU A 1 317 ? 12.085 12.177 -25.534 1.00 92.88 317 LEU A O 1
ATOM 2599 N N . VAL A 1 318 ? 10.975 10.740 -24.214 1.00 91.44 318 VAL A N 1
ATOM 2600 C CA . VAL A 1 318 ? 12.011 9.695 -24.257 1.00 91.44 318 VAL A CA 1
ATOM 2601 C C . VAL A 1 318 ? 12.234 9.206 -25.689 1.00 91.44 318 VAL A C 1
ATOM 2603 O O . VAL A 1 318 ? 13.379 9.114 -26.124 1.00 91.44 318 VAL A O 1
ATOM 2606 N N . ILE A 1 319 ? 11.161 8.982 -26.456 1.00 91.38 319 ILE A N 1
ATOM 2607 C CA . ILE A 1 319 ? 11.252 8.630 -27.881 1.00 91.38 319 ILE A CA 1
ATOM 2608 C C . ILE A 1 319 ? 11.990 9.733 -28.661 1.00 91.38 319 ILE A C 1
ATOM 2610 O O . ILE A 1 319 ? 12.929 9.450 -29.404 1.00 91.38 319 ILE A O 1
ATOM 2614 N N . ALA A 1 320 ? 11.634 11.004 -28.470 1.00 91.94 320 ALA A N 1
ATOM 2615 C CA . ALA A 1 320 ? 12.301 12.104 -29.168 1.00 91.94 320 ALA A CA 1
ATOM 2616 C C . ALA A 1 320 ? 13.807 12.179 -28.844 1.00 91.94 320 ALA A C 1
ATOM 2618 O O . ALA A 1 320 ? 14.629 12.353 -29.745 1.00 91.94 320 ALA A O 1
ATOM 2619 N N . ILE A 1 321 ? 14.186 12.007 -27.575 1.00 91.25 321 ILE A N 1
ATOM 2620 C CA . ILE A 1 321 ? 15.584 12.041 -27.114 1.00 91.25 321 ILE A CA 1
ATOM 2621 C C . ILE A 1 321 ? 16.376 10.843 -27.658 1.00 91.25 321 ILE A C 1
ATOM 2623 O O . ILE A 1 321 ? 17.496 11.018 -28.142 1.00 91.25 321 ILE A O 1
ATOM 2627 N N . TYR A 1 322 ? 15.787 9.646 -27.630 1.00 91.00 322 TYR A N 1
ATOM 2628 C CA . TYR A 1 322 ? 16.449 8.419 -28.070 1.00 91.00 322 TYR A CA 1
ATOM 2629 C C . TYR A 1 322 ? 16.750 8.435 -29.574 1.00 91.00 322 TYR A C 1
ATOM 2631 O O . TYR A 1 322 ? 17.895 8.250 -29.985 1.00 91.00 322 TYR A O 1
ATOM 2639 N N . TRP A 1 323 ? 15.753 8.744 -30.412 1.00 91.62 323 TRP A N 1
ATOM 2640 C CA . TRP A 1 323 ? 15.944 8.773 -31.869 1.00 91.62 323 TRP A CA 1
ATOM 2641 C C . TRP A 1 323 ? 16.688 10.015 -32.373 1.00 91.62 323 TRP A C 1
ATOM 2643 O O . TRP A 1 323 ? 17.283 9.962 -33.447 1.00 91.62 323 TRP A O 1
ATOM 2653 N N . SER A 1 324 ? 16.725 11.111 -31.605 1.00 90.88 324 SER A N 1
ATOM 2654 C CA . SER A 1 324 ? 17.645 12.229 -31.884 1.00 90.88 324 SER A CA 1
ATOM 2655 C C . SER A 1 324 ? 19.096 11.924 -31.497 1.00 90.88 324 SER A C 1
ATOM 2657 O O . SER A 1 324 ? 19.975 12.754 -31.732 1.00 90.88 324 SER A O 1
ATOM 2659 N N . ASN A 1 325 ? 19.358 10.735 -30.934 1.00 88.75 325 ASN A N 1
ATOM 2660 C CA . ASN A 1 325 ? 20.663 10.291 -30.454 1.00 88.75 325 ASN A CA 1
ATOM 2661 C C . ASN A 1 325 ? 21.331 11.333 -29.543 1.00 88.75 325 ASN A C 1
ATOM 2663 O O . ASN A 1 325 ? 22.531 11.613 -29.639 1.00 88.75 325 ASN A O 1
ATOM 2667 N N . HIS A 1 326 ? 20.534 11.951 -28.671 1.00 86.88 326 HIS A N 1
ATOM 2668 C CA . HIS A 1 326 ? 21.040 12.955 -27.752 1.00 86.88 326 HIS A CA 1
ATOM 2669 C C . HIS A 1 326 ? 22.090 12.323 -26.826 1.00 86.88 326 HIS A C 1
ATOM 2671 O O . HIS A 1 326 ? 21.867 11.248 -26.263 1.00 86.88 326 HIS A O 1
ATOM 2677 N N . LEU A 1 327 ? 23.248 12.979 -26.696 1.00 85.38 327 LEU A N 1
ATOM 2678 C CA . LEU A 1 327 ? 24.401 12.505 -25.914 1.00 85.38 327 LEU A CA 1
ATOM 2679 C C . LEU A 1 327 ? 24.925 11.119 -26.329 1.00 85.38 327 LEU A C 1
ATOM 2681 O O . LEU A 1 327 ? 25.469 10.396 -25.498 1.00 85.38 327 LEU A O 1
ATOM 2685 N N . TRP A 1 328 ? 24.782 10.752 -27.607 1.00 86.50 328 TRP A N 1
ATOM 2686 C CA . TRP A 1 328 ? 25.243 9.463 -28.136 1.00 86.50 328 TRP A CA 1
ATOM 2687 C C . TRP A 1 328 ? 24.605 8.252 -27.440 1.00 86.50 328 TRP A C 1
ATOM 2689 O O . TRP A 1 328 ? 25.210 7.193 -27.376 1.00 86.50 328 TRP A O 1
ATOM 2699 N N . SER A 1 329 ? 23.385 8.384 -26.918 1.00 83.56 329 SER A N 1
ATOM 2700 C CA . SER A 1 329 ? 22.700 7.323 -26.162 1.00 83.56 329 SER A CA 1
ATOM 2701 C C . SER A 1 329 ? 22.140 6.175 -27.016 1.00 83.56 329 SER A C 1
ATOM 2703 O O . SER A 1 329 ? 21.737 5.152 -26.468 1.00 83.56 329 SER A O 1
ATOM 2705 N N . GLY A 1 330 ? 22.138 6.292 -28.347 1.00 81.62 330 GLY A N 1
ATOM 2706 C CA . GLY A 1 330 ? 21.469 5.346 -29.248 1.00 81.62 330 GLY A CA 1
ATOM 2707 C C . GLY A 1 330 ? 22.049 3.926 -29.289 1.00 81.62 330 GLY A C 1
ATOM 2708 O O . GLY A 1 330 ? 21.400 3.035 -29.827 1.00 81.62 330 GLY A O 1
ATOM 2709 N N . TYR A 1 331 ? 23.241 3.688 -28.729 1.00 85.19 331 TYR A N 1
ATOM 2710 C CA . TYR A 1 331 ? 23.801 2.333 -28.595 1.00 85.19 331 TYR A CA 1
ATOM 2711 C C . TYR A 1 331 ? 23.303 1.591 -27.343 1.00 85.19 331 TYR A C 1
ATOM 2713 O O . TYR A 1 331 ? 23.556 0.396 -27.201 1.00 85.19 331 TYR A O 1
ATOM 2721 N N . LEU A 1 332 ? 22.601 2.281 -26.438 1.00 87.81 332 LEU A N 1
ATOM 2722 C CA . LEU A 1 332 ? 22.032 1.706 -25.222 1.00 87.81 332 LEU A CA 1
ATOM 2723 C C . LEU A 1 332 ? 20.572 1.276 -25.447 1.00 87.81 332 LEU A C 1
ATOM 2725 O O . LEU A 1 332 ? 19.888 1.831 -26.315 1.00 87.81 332 LEU A O 1
ATOM 2729 N N . PRO A 1 333 ? 20.046 0.318 -24.662 1.00 86.81 333 PRO A N 1
ATOM 2730 C CA . PRO A 1 333 ? 18.611 0.048 -24.630 1.00 86.81 333 PRO A CA 1
ATOM 2731 C C . PRO A 1 333 ? 17.822 1.296 -24.211 1.00 86.81 333 PRO A C 1
ATOM 2733 O O . PRO A 1 333 ? 18.225 1.995 -23.283 1.00 86.81 333 PRO A O 1
ATOM 2736 N N . ILE A 1 334 ? 16.679 1.553 -24.860 1.00 87.62 334 ILE A N 1
ATOM 2737 C CA . ILE A 1 334 ? 15.857 2.752 -24.605 1.00 87.62 334 ILE A CA 1
ATOM 2738 C C . ILE A 1 334 ? 15.376 2.850 -23.149 1.00 87.62 334 ILE A C 1
ATOM 2740 O O . ILE A 1 334 ? 15.254 3.949 -22.614 1.00 87.62 334 ILE A O 1
ATOM 2744 N N . ASN A 1 335 ? 15.134 1.712 -22.495 1.00 87.56 335 ASN A N 1
ATOM 2745 C CA . ASN A 1 335 ? 14.717 1.652 -21.102 1.00 87.56 335 ASN A CA 1
ATOM 2746 C C . ASN A 1 335 ? 15.506 0.566 -20.356 1.00 87.56 335 ASN A C 1
ATOM 2748 O O . ASN A 1 335 ? 15.337 -0.626 -20.603 1.00 87.56 335 ASN A O 1
ATOM 2752 N N . THR A 1 336 ? 16.404 0.958 -19.456 1.00 84.31 336 THR A N 1
ATOM 2753 C CA . THR A 1 336 ? 17.256 0.026 -18.706 1.00 84.31 336 THR A CA 1
ATOM 2754 C C . THR A 1 336 ? 17.733 0.652 -17.401 1.00 84.31 336 THR A C 1
ATOM 2756 O O . THR A 1 336 ? 18.114 1.816 -17.370 1.00 84.31 336 THR A O 1
ATOM 2759 N N . ASN A 1 337 ? 17.769 -0.149 -16.333 1.00 81.69 337 ASN A N 1
ATOM 2760 C CA . ASN A 1 337 ? 18.364 0.232 -15.044 1.00 81.69 337 ASN A CA 1
ATOM 2761 C C . ASN A 1 337 ? 19.813 -0.269 -14.890 1.00 81.69 337 ASN A C 1
ATOM 2763 O O . ASN A 1 337 ? 20.448 -0.036 -13.865 1.00 81.69 337 ASN A O 1
ATOM 2767 N N . THR A 1 338 ? 20.329 -0.997 -15.882 1.00 82.69 338 THR A N 1
ATOM 2768 C CA . THR A 1 338 ? 21.704 -1.507 -15.898 1.00 82.69 338 THR A CA 1
ATOM 2769 C C . THR A 1 338 ? 22.694 -0.400 -16.258 1.00 82.69 338 THR A C 1
ATOM 2771 O O . THR A 1 338 ? 22.404 0.450 -17.098 1.00 82.69 338 THR A O 1
ATOM 2774 N N . LEU A 1 339 ? 23.872 -0.434 -15.636 1.00 84.31 339 LEU A N 1
ATOM 2775 C CA . LEU A 1 339 ? 25.001 0.437 -15.960 1.00 84.31 339 LEU A CA 1
ATOM 2776 C C . LEU A 1 339 ? 25.770 -0.133 -17.156 1.00 84.31 339 LEU A C 1
ATOM 2778 O O . LEU A 1 339 ? 26.022 -1.337 -17.201 1.00 84.31 339 LEU A O 1
ATOM 2782 N N . TYR A 1 340 ? 26.179 0.729 -18.084 1.00 85.38 340 TYR A N 1
ATOM 2783 C CA . TYR A 1 340 ? 26.945 0.341 -19.269 1.00 85.38 340 TYR A CA 1
ATOM 2784 C C . TYR A 1 340 ? 28.253 1.123 -19.360 1.00 85.38 340 TYR A C 1
ATOM 2786 O O . TYR A 1 340 ? 28.344 2.267 -18.912 1.00 85.38 340 TYR A O 1
ATOM 2794 N N . THR A 1 341 ? 29.267 0.499 -19.949 1.00 86.19 341 THR A N 1
ATOM 2795 C CA . THR A 1 341 ? 30.495 1.167 -20.383 1.00 86.19 341 THR A CA 1
ATOM 2796 C C . THR A 1 341 ? 30.214 2.065 -21.593 1.00 86.19 341 THR A C 1
ATOM 2798 O O . THR A 1 341 ? 29.172 1.974 -22.246 1.00 86.19 341 THR A O 1
ATOM 2801 N N . ASN A 1 342 ? 31.189 2.897 -21.958 1.00 84.12 342 ASN A N 1
ATOM 2802 C CA . ASN A 1 342 ? 31.163 3.697 -23.187 1.00 84.12 342 ASN A CA 1
ATOM 2803 C C . ASN A 1 342 ? 31.118 2.860 -24.485 1.00 84.12 342 ASN A C 1
ATOM 2805 O O . ASN A 1 342 ? 30.934 3.427 -25.559 1.00 84.12 342 ASN A O 1
ATOM 2809 N N . THR A 1 343 ? 31.307 1.540 -24.399 1.00 83.50 343 THR A N 1
ATOM 2810 C CA . THR A 1 343 ? 31.197 0.588 -25.514 1.00 83.50 343 THR A CA 1
ATOM 2811 C C . THR A 1 343 ? 29.853 -0.146 -25.548 1.00 83.50 343 THR A C 1
ATOM 2813 O O . THR A 1 343 ? 29.620 -0.925 -26.468 1.00 83.50 343 THR A O 1
ATOM 2816 N N . GLY A 1 344 ? 28.954 0.107 -24.587 1.00 80.75 344 GLY A N 1
ATOM 2817 C CA . GLY A 1 344 ? 27.651 -0.562 -24.494 1.00 80.75 344 GLY A CA 1
ATOM 2818 C C . GLY A 1 344 ? 27.695 -1.934 -23.821 1.00 80.75 344 GLY A C 1
ATOM 2819 O O . GLY A 1 344 ? 26.709 -2.667 -23.863 1.00 80.75 344 GLY A O 1
ATOM 2820 N N . GLU A 1 345 ? 28.810 -2.290 -23.184 1.00 85.25 345 GLU A N 1
ATOM 2821 C CA . GLU A 1 345 ? 28.932 -3.527 -22.412 1.00 85.25 345 GLU A CA 1
ATOM 2822 C C . GLU A 1 345 ? 28.454 -3.311 -20.966 1.00 85.25 345 GLU A C 1
ATOM 2824 O O . GLU A 1 345 ? 28.605 -2.209 -20.431 1.00 85.25 345 GLU A O 1
ATOM 2829 N N . PRO A 1 346 ? 27.872 -4.328 -20.299 1.00 82.56 346 PRO A N 1
ATOM 2830 C CA . PRO A 1 346 ? 27.476 -4.215 -18.900 1.00 82.56 346 PRO A CA 1
ATOM 2831 C C . PRO A 1 346 ? 28.658 -3.824 -18.008 1.00 82.56 346 PRO A C 1
ATOM 2833 O O . PRO A 1 346 ? 29.708 -4.468 -18.015 1.00 82.56 346 PRO A O 1
ATOM 2836 N N . PHE A 1 347 ? 28.472 -2.774 -17.215 1.00 81.94 347 PHE A N 1
ATOM 2837 C CA . PHE A 1 347 ? 29.521 -2.214 -16.378 1.00 81.94 347 PHE A CA 1
ATOM 2838 C C . PHE A 1 347 ? 29.888 -3.156 -15.220 1.00 81.94 347 PHE A C 1
ATOM 2840 O O . PHE A 1 347 ? 29.033 -3.525 -14.409 1.00 81.94 347 PHE A O 1
ATOM 2847 N N . ARG A 1 348 ? 31.172 -3.513 -15.098 1.00 76.38 348 ARG A N 1
ATOM 2848 C CA . ARG A 1 348 ? 31.676 -4.352 -14.002 1.00 76.38 348 ARG A CA 1
ATOM 2849 C C . ARG A 1 348 ? 32.101 -3.484 -12.822 1.00 76.38 348 ARG A C 1
ATOM 2851 O O . ARG A 1 348 ? 33.202 -2.951 -12.784 1.00 76.38 348 ARG A O 1
ATOM 2858 N N . VAL A 1 349 ? 31.236 -3.394 -11.815 1.00 69.69 349 VAL A N 1
ATOM 2859 C CA . VAL A 1 349 ? 31.451 -2.561 -10.614 1.00 69.69 349 VAL A CA 1
ATOM 2860 C C . VAL A 1 349 ? 32.757 -2.905 -9.869 1.00 69.69 349 VAL A C 1
ATOM 2862 O O . VAL A 1 349 ? 33.408 -2.016 -9.321 1.00 69.69 349 VAL A O 1
ATOM 2865 N N . THR A 1 350 ? 33.202 -4.164 -9.936 1.00 68.50 350 THR A N 1
ATOM 2866 C CA . THR A 1 350 ? 34.476 -4.639 -9.365 1.00 68.50 350 THR A CA 1
ATOM 2867 C C . THR A 1 350 ? 35.723 -3.975 -9.957 1.00 68.50 350 THR A C 1
ATOM 2869 O O . THR A 1 350 ? 36.793 -4.089 -9.376 1.00 68.50 350 THR A O 1
ATOM 2872 N N . GLU A 1 351 ? 35.628 -3.316 -11.116 1.00 70.69 351 GLU A N 1
ATOM 2873 C CA . GLU A 1 351 ? 36.773 -2.632 -11.738 1.00 70.69 351 GLU A CA 1
ATOM 2874 C C . GLU A 1 351 ? 37.096 -1.281 -11.080 1.00 70.69 351 GLU A C 1
ATOM 2876 O O . GLU A 1 351 ? 38.223 -0.808 -11.202 1.00 70.69 351 GLU A O 1
ATOM 2881 N N . ILE A 1 352 ? 36.140 -0.666 -10.368 1.00 70.56 352 ILE A N 1
ATOM 2882 C CA . ILE A 1 352 ? 36.342 0.620 -9.670 1.00 70.56 352 ILE A CA 1
ATOM 2883 C C . ILE A 1 352 ? 36.401 0.437 -8.150 1.00 70.56 352 ILE A C 1
ATOM 2885 O O . ILE A 1 352 ? 37.086 1.190 -7.460 1.00 70.56 352 ILE A O 1
ATOM 2889 N N . LEU A 1 353 ? 35.679 -0.544 -7.606 1.00 62.91 353 LEU A N 1
ATOM 2890 C CA . LEU A 1 353 ? 35.729 -0.845 -6.178 1.00 62.91 353 LEU A CA 1
ATOM 2891 C C . LEU A 1 353 ? 37.007 -1.631 -5.866 1.00 62.91 353 LEU A C 1
ATOM 2893 O O . LEU A 1 353 ? 37.021 -2.859 -5.874 1.00 62.91 353 LEU A O 1
ATOM 2897 N N . THR A 1 354 ? 38.100 -0.913 -5.615 1.00 56.84 354 THR A N 1
ATOM 2898 C CA . THR A 1 354 ? 39.277 -1.477 -4.951 1.00 56.84 354 THR A CA 1
ATOM 2899 C C . THR A 1 354 ? 38.939 -1.733 -3.486 1.00 56.84 354 THR A C 1
ATOM 2901 O O . THR A 1 354 ? 38.543 -0.793 -2.795 1.00 56.84 354 THR A O 1
ATOM 2904 N N . ASN A 1 355 ? 39.083 -2.990 -3.059 1.00 52.97 355 ASN A N 1
ATOM 2905 C CA . ASN A 1 355 ? 39.014 -3.413 -1.655 1.00 52.97 355 ASN A CA 1
ATOM 2906 C C . ASN A 1 355 ? 39.921 -2.575 -0.748 1.00 52.97 355 ASN A C 1
ATOM 2908 O O . ASN A 1 355 ? 41.082 -2.333 -1.161 1.00 52.97 355 ASN A O 1
#

Mean predicted aligned error: 10.38 Å

Organism: NCBI:txid984486

Sequence (355 aa):
MLSEEVVSFKGEKGEYLEEWELEARLEAALIAFHSPYPEVRSVTDPYDDPTIPVETFRAYLFIFVWTMLTTGIYEFFRHRQSAISLPTNVVQMLMYPLGTLIAYLLPDWGFT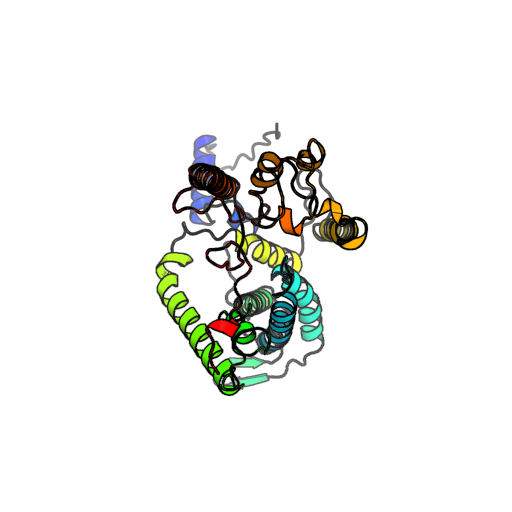IKGQRYTINPGPYTYKEQMFATICISAAGGAYASYSFFSLKLNLFYDFEWVSFGYQVLLILSTQFMGFGFAGIFRKICVYPVRAMWPTLLPTLALNRALMKDEKREVINGWKISRFNFFYIAFGGVFLYFWLPNYLFSALATFNWITWIAPNNFNLAAITGTFYGMGINPIATFDWNYIDGMSLLVVPWYSNVNQYIGMVIATLLVIAIYWSNHLWSGYLPINTNTLYTNTGEPFRVTEILTN

Solvent-accessible surface area (backbone atoms only — not comparable to full-atom values): 21069 Å² total; per-residue (Å²): 138,78,82,82,77,78,79,80,68,76,44,100,81,72,55,78,64,54,70,68,56,48,48,53,51,49,52,52,48,42,51,73,64,39,62,83,47,67,74,54,50,75,46,49,74,82,75,80,70,89,83,63,72,46,92,40,56,57,32,55,53,48,29,55,56,50,29,56,52,51,29,50,52,31,60,68,32,53,82,41,91,79,57,55,71,82,56,62,56,61,54,45,61,58,42,51,63,51,42,47,50,48,44,72,69,47,64,78,47,66,52,72,57,95,89,44,76,52,41,55,37,89,53,80,67,45,61,52,22,52,48,49,28,46,52,56,35,56,72,48,59,62,62,78,60,57,70,52,50,56,49,40,46,35,78,92,60,63,46,38,80,82,74,38,72,67,56,54,53,53,50,39,52,51,54,52,52,52,50,53,54,49,51,63,66,44,36,69,73,62,61,67,42,89,84,57,78,64,55,81,52,46,62,46,45,35,48,49,45,63,75,64,43,86,77,78,93,65,72,58,96,85,46,80,75,48,74,67,59,50,47,54,52,51,49,52,52,50,58,59,50,52,45,41,26,71,64,78,41,50,62,37,42,64,25,55,71,70,43,68,77,48,74,87,37,62,72,53,34,45,44,36,20,80,72,47,20,68,44,61,46,100,65,44,52,71,28,62,75,69,68,44,66,74,42,63,93,51,46,57,67,72,61,51,51,53,51,51,50,53,51,52,52,52,51,54,51,51,51,53,43,47,77,67,35,53,93,70,47,61,76,49,71,88,39,70,92,73,60,59,42,102,83,60,44,78,54,64,66,74,80,74,58,77,130

Radius of gyration: 27.36 Å; Cα contacts (8 Å, |Δi|>4): 305; chains: 1; bounding box: 87×48×78 Å

Foldseek 3Di:
DPDPPDPQDQDPVRDGDDPVRVVVVVLVVCVVQHANDPLRVLQDDSDDDPVDDQDALVLVVLLVVLLVVQQVQQLVQVPDDLGDHDDLLNSLVVCLVVLQVCLVVDDQDFDQDPNDTRTNRPHGRALNSSVNSSVSSNLSRYAPLSVVLCQCCDPVHNNPPVSDPVVSVVVSVVRSVVVVVVCVVCCVVQPPDSPRDDLSCSVSSNSSCLSHPDDDQDCDPNDRQRPVNVVVVVVVVVVVQQCVCPPVNVCQAQPQVQCVVPVPDPVSCQDCNPPLHLVPDPRGHPHVSVVCVVVVVRDDPVVVVVVVVVSVVVSVVLVVCQVVCPPVCVLERSDDPFDADPVRHGDDPVVVNDD

InterPro domains:
  IPR004648 Tetrapeptide transporter, OPT1/isp4 [PTHR22601] (34-354)
  IPR004813 Oligopeptide transporter, OPT superfamily [PF03169] (55-341)
  IPR004813 Oligopeptide transporter, OPT superfamily [TIGR00728] (38-354)